Protein AF-A0A662QT88-F1 (afdb_monomer_lite)

Sequence (210 aa):
MVYKEKKRDYGMTRTKDYISHRTPENSPQDYVGEEVSEKYKDSLKDELLYKIANRAPRPEEEEDILVEAPDTIKIMQREAVPREDISKITRLQCDGPQIIGNLFDRVEFLEERIKELTDATELRKEINKEILKDIEEDIRDKETFITQCTDFDDIRSIKLHISMLKQQKRNELLQFFHDTVELSTELRALKEEHRSEKKIASLFEDVKGI

Structure (mmCIF, N/CA/C/O backbone):
data_AF-A0A662QT88-F1
#
_entry.id   AF-A0A662QT88-F1
#
loop_
_atom_site.group_PDB
_atom_site.id
_atom_site.type_symbol
_atom_site.label_atom_id
_atom_site.label_alt_id
_atom_site.label_comp_id
_atom_site.label_asym_id
_atom_site.label_entity_id
_atom_site.label_seq_id
_atom_site.pdbx_PDB_ins_code
_atom_site.Cartn_x
_atom_site.Cartn_y
_atom_site.Cartn_z
_atom_site.occupancy
_atom_site.B_iso_or_equiv
_atom_site.auth_seq_id
_atom_site.auth_comp_id
_atom_site.auth_asym_id
_atom_site.auth_atom_id
_atom_site.pdbx_PDB_model_num
ATOM 1 N N . MET A 1 1 ? 65.305 -21.538 -40.245 1.00 44.69 1 MET A N 1
ATOM 2 C CA . MET A 1 1 ? 65.106 -20.380 -39.347 1.00 44.69 1 MET A CA 1
ATOM 3 C C . MET A 1 1 ? 64.012 -20.747 -38.364 1.00 44.69 1 MET A C 1
ATOM 5 O O . MET A 1 1 ? 62.920 -21.078 -38.795 1.00 44.69 1 MET A O 1
ATOM 9 N N . VAL A 1 2 ? 64.351 -20.817 -37.078 1.00 40.88 2 VAL A N 1
ATOM 10 C CA . VAL A 1 2 ? 63.488 -21.337 -36.007 1.00 40.88 2 VAL A CA 1
ATOM 11 C C . VAL A 1 2 ? 62.920 -20.146 -35.240 1.00 40.88 2 VAL A C 1
ATOM 13 O O . VAL A 1 2 ? 63.682 -19.399 -34.625 1.00 40.88 2 VAL A O 1
ATOM 16 N N . TYR A 1 3 ? 61.605 -19.946 -35.295 1.00 45.69 3 TYR A N 1
ATOM 17 C CA . TYR A 1 3 ? 60.928 -18.905 -34.523 1.00 45.69 3 TYR A CA 1
ATOM 18 C C . TYR A 1 3 ? 60.696 -19.411 -33.095 1.00 45.69 3 TYR A C 1
ATOM 20 O O . TYR A 1 3 ? 60.021 -20.414 -32.882 1.00 45.69 3 TYR A O 1
ATOM 28 N N . LYS A 1 4 ? 61.310 -18.738 -32.115 1.00 51.97 4 LYS A N 1
ATOM 29 C CA . LYS A 1 4 ? 61.121 -19.004 -30.684 1.00 51.97 4 LYS A CA 1
ATOM 30 C C . LYS A 1 4 ? 59.836 -18.329 -30.202 1.00 51.97 4 LYS A C 1
ATOM 32 O O . LYS A 1 4 ? 59.732 -17.104 -30.239 1.00 51.97 4 LYS A O 1
ATOM 37 N N . GLU A 1 5 ? 58.895 -19.127 -29.711 1.00 48.56 5 GLU A N 1
ATOM 38 C CA . GLU A 1 5 ? 57.707 -18.674 -28.986 1.00 48.56 5 GLU A CA 1
ATOM 39 C C . GLU A 1 5 ? 58.110 -17.959 -27.686 1.00 48.56 5 GLU A C 1
ATOM 41 O O . GLU A 1 5 ? 58.777 -18.530 -26.820 1.00 48.56 5 GLU A O 1
ATOM 46 N N . LYS A 1 6 ? 57.696 -16.696 -27.524 1.00 54.47 6 LYS A N 1
ATOM 47 C CA . LYS A 1 6 ? 57.756 -15.994 -26.235 1.00 54.47 6 LYS A CA 1
ATOM 48 C C . LYS A 1 6 ? 56.489 -16.314 -25.442 1.00 54.47 6 LYS A C 1
ATOM 50 O O . LYS A 1 6 ? 55.444 -15.711 -25.680 1.00 54.47 6 LYS A O 1
ATOM 55 N N . LYS A 1 7 ? 56.599 -17.232 -24.481 1.00 45.72 7 LYS A N 1
ATOM 56 C CA . LYS A 1 7 ? 55.611 -17.402 -23.406 1.00 45.72 7 LYS A CA 1
ATOM 57 C C . LYS A 1 7 ? 55.582 -16.124 -22.560 1.00 45.72 7 LYS A C 1
ATOM 59 O O . LYS A 1 7 ? 56.631 -15.663 -22.116 1.00 45.72 7 LYS A O 1
ATOM 64 N N . ARG A 1 8 ? 54.401 -15.526 -22.379 1.00 52.31 8 ARG A N 1
ATOM 65 C CA . ARG A 1 8 ? 54.180 -14.467 -21.384 1.00 52.31 8 ARG A CA 1
ATOM 66 C C . ARG A 1 8 ? 53.653 -15.136 -20.120 1.00 52.31 8 ARG A C 1
ATOM 68 O O . ARG A 1 8 ? 52.532 -15.636 -20.124 1.00 52.31 8 ARG A O 1
ATOM 75 N N . ASP A 1 9 ? 54.475 -15.158 -19.079 1.00 49.28 9 ASP A N 1
ATOM 76 C CA . ASP A 1 9 ? 54.067 -15.570 -17.740 1.00 49.28 9 ASP A CA 1
ATOM 77 C C . ASP A 1 9 ? 53.141 -14.504 -17.143 1.00 49.28 9 ASP A C 1
ATOM 79 O O . ASP A 1 9 ? 53.528 -13.348 -16.957 1.00 49.28 9 ASP A O 1
ATOM 83 N N . TYR A 1 10 ? 51.900 -14.892 -16.851 1.00 47.38 10 TYR A N 1
ATOM 84 C CA . TYR A 1 10 ? 50.991 -14.101 -16.031 1.00 47.38 10 TYR A CA 1
ATOM 85 C C . TYR A 1 10 ? 51.436 -14.217 -14.570 1.00 47.38 10 TYR A C 1
ATOM 87 O O . TYR A 1 10 ? 51.194 -15.224 -13.905 1.00 47.38 10 TYR A O 1
ATOM 95 N N . GLY A 1 11 ? 52.097 -13.173 -14.072 1.00 46.91 11 GLY A N 1
ATOM 96 C CA . GLY A 1 11 ? 52.391 -13.006 -12.653 1.00 46.91 11 GLY A CA 1
ATOM 97 C C . GLY A 1 11 ? 51.104 -12.796 -11.858 1.00 46.91 11 GLY A C 1
ATOM 98 O O . GLY A 1 11 ? 50.606 -11.681 -11.747 1.00 46.91 11 GLY A O 1
ATOM 99 N N . MET A 1 12 ? 50.568 -13.884 -11.307 1.00 48.03 12 MET A N 1
ATOM 100 C CA . MET A 1 12 ? 49.525 -13.868 -10.286 1.00 48.03 12 MET A CA 1
ATOM 101 C C . MET A 1 12 ? 50.154 -13.421 -8.956 1.00 48.03 12 MET A C 1
ATOM 103 O O . MET A 1 12 ? 50.820 -14.209 -8.284 1.00 48.03 12 MET A O 1
ATOM 107 N N . THR A 1 13 ? 49.952 -12.170 -8.545 1.00 58.31 13 THR A N 1
ATOM 108 C CA . THR A 1 13 ? 50.244 -11.737 -7.171 1.00 58.31 13 THR A CA 1
ATOM 109 C C . THR A 1 13 ? 48.955 -11.699 -6.358 1.00 58.31 13 THR A C 1
ATOM 111 O O . THR A 1 13 ? 48.128 -10.800 -6.460 1.00 58.31 13 THR A O 1
ATOM 114 N N . ARG A 1 14 ? 48.804 -12.733 -5.522 1.00 51.44 14 ARG A N 1
ATOM 115 C CA . ARG A 1 14 ? 47.926 -12.767 -4.348 1.00 51.44 14 ARG A CA 1
ATOM 116 C C . ARG A 1 14 ? 48.243 -11.576 -3.439 1.00 51.44 14 ARG A C 1
ATOM 118 O O . ARG A 1 14 ? 49.270 -11.599 -2.762 1.00 51.44 14 ARG A O 1
ATOM 125 N N . THR A 1 15 ? 47.349 -10.602 -3.336 1.00 53.31 15 THR A N 1
ATOM 126 C CA . THR A 1 15 ? 47.309 -9.717 -2.168 1.00 53.31 15 THR A CA 1
ATOM 127 C C . THR A 1 15 ? 46.372 -10.324 -1.134 1.00 53.31 15 THR A C 1
ATOM 129 O O . THR A 1 15 ? 45.153 -10.331 -1.264 1.00 53.31 15 THR A O 1
ATOM 132 N N . LYS A 1 16 ? 47.014 -10.926 -0.133 1.00 48.53 16 LYS A N 1
ATOM 133 C CA . LYS A 1 16 ? 46.432 -11.349 1.136 1.00 48.53 16 LYS A CA 1
ATOM 134 C C . LYS A 1 16 ? 45.938 -10.122 1.907 1.00 48.53 16 LYS A C 1
ATOM 136 O O . LYS A 1 16 ? 46.624 -9.105 1.931 1.00 48.53 16 LYS A O 1
ATOM 141 N N . ASP A 1 17 ? 44.780 -10.277 2.534 1.00 50.88 17 ASP A N 1
ATOM 142 C CA . ASP A 1 17 ? 44.454 -9.845 3.893 1.00 50.88 17 ASP A CA 1
ATOM 143 C C . ASP A 1 17 ? 45.154 -8.574 4.405 1.00 50.88 17 ASP A C 1
ATOM 145 O O . ASP A 1 17 ? 46.236 -8.629 4.985 1.00 50.88 17 ASP A O 1
ATOM 149 N N . TYR A 1 18 ? 44.460 -7.440 4.299 1.00 46.88 18 TYR A N 1
ATOM 150 C CA . TYR A 1 18 ? 44.621 -6.329 5.237 1.00 46.88 18 TYR A CA 1
ATOM 151 C C . TYR A 1 18 ? 43.282 -6.065 5.925 1.00 46.88 18 TYR A C 1
ATOM 153 O O . TYR A 1 18 ? 42.494 -5.207 5.538 1.00 46.88 18 TYR A O 1
ATOM 161 N N . ILE A 1 19 ? 43.032 -6.842 6.977 1.00 53.12 19 ILE A N 1
ATOM 162 C CA . ILE A 1 19 ? 42.208 -6.404 8.098 1.00 53.12 19 ILE A CA 1
ATOM 163 C C . ILE A 1 19 ? 4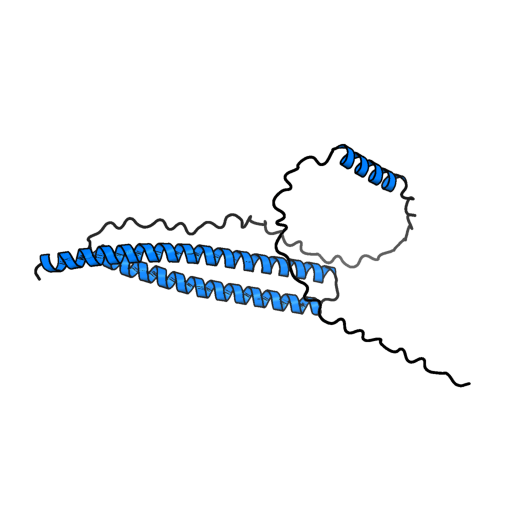3.144 -5.554 8.963 1.00 53.12 19 ILE A C 1
ATOM 165 O O . ILE A 1 19 ? 43.974 -6.097 9.685 1.00 53.12 19 ILE A O 1
ATOM 169 N N . SER A 1 20 ? 43.050 -4.226 8.872 1.00 50.22 20 SER A N 1
ATOM 170 C CA . SER A 1 20 ? 43.691 -3.326 9.837 1.00 50.22 20 SER A CA 1
ATOM 171 C C . SER A 1 20 ? 42.647 -2.401 10.455 1.00 50.22 20 SER A C 1
ATOM 173 O O . SER A 1 20 ? 42.157 -1.472 9.819 1.00 50.22 20 SER A O 1
ATOM 175 N N . HIS A 1 21 ? 42.289 -2.731 11.694 1.00 43.56 21 HIS A N 1
ATOM 176 C CA . HIS A 1 21 ? 41.902 -1.840 12.786 1.00 43.56 21 HIS A CA 1
ATOM 177 C C . HIS A 1 21 ? 41.340 -0.460 12.394 1.00 43.56 21 HIS A C 1
ATOM 179 O O . HIS A 1 21 ? 42.078 0.512 12.250 1.00 43.56 21 HIS A O 1
ATOM 185 N N . ARG A 1 22 ? 40.005 -0.356 12.327 1.00 42.38 22 ARG A N 1
ATOM 186 C CA . ARG A 1 22 ? 39.309 0.920 12.540 1.00 42.38 22 ARG A CA 1
ATOM 187 C C . ARG A 1 22 ? 39.520 1.340 13.995 1.00 42.38 22 ARG A C 1
ATOM 189 O O . ARG A 1 22 ? 38.955 0.720 14.893 1.00 42.38 22 ARG A O 1
ATOM 196 N N . THR A 1 23 ? 40.308 2.381 14.223 1.00 52.28 23 THR A N 1
ATOM 197 C CA . THR A 1 23 ? 40.188 3.209 15.426 1.00 52.28 23 THR A CA 1
ATOM 198 C C . THR A 1 23 ? 38.949 4.107 15.277 1.00 52.28 23 THR A C 1
ATOM 200 O O . THR A 1 23 ? 38.723 4.642 14.189 1.00 52.28 23 THR A O 1
ATOM 203 N N . PRO A 1 24 ? 38.101 4.255 16.310 1.00 52.19 24 PRO A N 1
ATOM 204 C CA . PRO A 1 24 ? 36.864 5.019 16.221 1.00 52.19 24 PRO A CA 1
ATOM 205 C C . PRO A 1 24 ? 37.039 6.416 16.824 1.00 52.19 24 PRO A C 1
ATOM 207 O O . PRO A 1 24 ? 36.405 6.723 17.819 1.00 52.19 24 PRO A O 1
ATOM 210 N N . GLU A 1 25 ? 37.881 7.271 16.249 1.00 47.91 25 GLU A N 1
ATOM 211 C CA . GLU A 1 25 ? 37.970 8.678 16.672 1.00 47.91 25 GLU A CA 1
ATOM 212 C C . GLU A 1 25 ? 38.280 9.547 15.455 1.00 47.91 25 GLU A C 1
ATOM 214 O O . GLU A 1 25 ? 39.432 9.692 15.063 1.00 47.91 25 GLU A O 1
ATOM 219 N N . ASN A 1 26 ? 37.221 10.002 14.784 1.00 46.41 26 ASN A N 1
ATOM 220 C CA . ASN A 1 26 ? 37.139 11.265 14.044 1.00 46.41 26 ASN A CA 1
ATOM 221 C C . ASN A 1 26 ? 35.750 11.324 13.400 1.00 46.41 26 ASN A C 1
ATOM 223 O O . ASN A 1 26 ? 35.551 10.945 12.246 1.00 46.41 26 ASN A O 1
ATOM 227 N N . SER A 1 27 ? 34.768 11.748 14.192 1.00 44.53 27 SER A N 1
ATOM 228 C CA . SER A 1 27 ? 33.474 12.215 13.703 1.00 44.53 27 SER A CA 1
ATOM 229 C C . SER A 1 27 ? 33.682 13.500 12.894 1.00 44.53 27 SER A C 1
ATOM 231 O O . SER A 1 27 ? 34.178 14.474 13.458 1.00 44.53 27 SER A O 1
ATOM 233 N N . PRO A 1 28 ? 33.280 13.575 11.614 1.00 49.28 28 PRO A N 1
ATOM 234 C CA . PRO A 1 28 ? 33.208 14.841 10.890 1.00 49.28 28 PRO A CA 1
ATOM 235 C C . PRO A 1 28 ? 31.940 15.601 11.316 1.00 49.28 28 PRO A C 1
ATOM 237 O O . PRO A 1 28 ? 30.998 15.778 10.549 1.00 49.28 28 PRO A O 1
ATOM 240 N N . GLN A 1 29 ? 31.895 15.994 12.583 1.00 49.56 29 GLN A N 1
ATOM 241 C CA . GLN A 1 29 ? 30.992 17.006 13.114 1.00 49.56 29 GLN A CA 1
ATOM 242 C C . GLN A 1 29 ? 31.909 18.106 13.624 1.00 49.56 29 GLN A C 1
ATOM 244 O O . GLN A 1 29 ? 32.563 17.901 14.635 1.00 49.56 29 GLN A O 1
ATOM 249 N N . ASP A 1 30 ? 32.034 19.156 12.808 1.00 49.94 30 ASP A N 1
ATOM 250 C CA . ASP A 1 30 ? 32.567 20.501 13.094 1.00 49.94 30 ASP A CA 1
ATOM 251 C C . ASP A 1 30 ? 33.406 21.016 11.916 1.00 49.94 30 ASP A C 1
ATOM 253 O O . ASP A 1 30 ? 34.626 21.105 11.968 1.00 49.94 30 ASP A O 1
ATOM 257 N N . TYR A 1 31 ? 32.726 21.383 10.829 1.00 43.28 31 TYR A N 1
ATOM 258 C CA . TYR A 1 31 ? 33.185 22.453 9.939 1.00 43.28 31 TYR A CA 1
ATOM 259 C C . TYR A 1 31 ? 31.961 23.284 9.544 1.00 43.28 31 TYR A C 1
ATOM 261 O O . TYR A 1 31 ? 31.419 23.185 8.446 1.00 43.28 31 TYR A O 1
ATOM 269 N N . VAL A 1 32 ? 31.492 24.088 10.500 1.00 47.19 32 VAL A N 1
ATOM 270 C CA . VAL A 1 32 ? 30.801 25.340 10.185 1.00 47.19 32 VAL A CA 1
ATOM 271 C C . VAL A 1 32 ? 31.887 26.321 9.757 1.00 47.19 32 VAL A C 1
ATOM 273 O O . VAL A 1 32 ? 32.865 26.518 10.474 1.00 47.19 32 VAL A O 1
ATOM 276 N N . GLY A 1 33 ? 31.735 26.897 8.571 1.00 40.62 33 GLY A N 1
ATOM 277 C CA . GLY A 1 33 ? 32.688 27.849 8.015 1.00 40.62 33 GLY A CA 1
ATOM 278 C C . GLY A 1 33 ? 32.294 28.271 6.609 1.00 40.62 33 GLY A C 1
ATOM 279 O O . GLY A 1 33 ? 33.036 28.046 5.656 1.00 40.62 33 GLY A O 1
ATOM 280 N N . GLU A 1 34 ? 31.099 28.851 6.476 1.00 56.00 34 GLU A N 1
ATOM 281 C CA . GLU A 1 34 ? 30.831 29.823 5.418 1.00 56.00 34 GLU A CA 1
ATOM 282 C C . GLU A 1 34 ? 31.891 30.922 5.507 1.00 56.00 34 GLU A C 1
ATOM 284 O O . GLU A 1 34 ? 31.800 31.789 6.359 1.00 56.00 34 GLU A O 1
ATOM 289 N N . GLU A 1 35 ? 32.925 30.830 4.676 1.00 56.50 35 GLU A N 1
ATOM 290 C CA . GLU A 1 35 ? 33.717 31.951 4.156 1.00 56.50 35 GLU A CA 1
ATOM 291 C C . GLU A 1 35 ? 34.750 31.375 3.176 1.00 56.50 35 GLU A C 1
ATOM 293 O O . GLU A 1 35 ? 35.961 31.334 3.400 1.00 56.50 35 GLU A O 1
ATOM 298 N N . VAL A 1 36 ? 34.263 30.890 2.029 1.00 52.16 36 VAL A N 1
ATOM 299 C CA . VAL A 1 36 ? 35.132 30.722 0.858 1.00 52.16 36 VAL A CA 1
ATOM 300 C C . VAL A 1 36 ? 35.488 32.129 0.388 1.00 52.16 36 VAL A C 1
ATOM 302 O O . VAL A 1 36 ? 34.726 32.743 -0.359 1.00 52.16 36 VAL A O 1
ATOM 305 N N . SER A 1 37 ? 36.618 32.628 0.896 1.00 61.44 37 SER A N 1
ATOM 306 C CA . SER A 1 37 ? 37.279 33.886 0.536 1.00 61.44 37 SER A CA 1
ATOM 307 C C . SER A 1 37 ? 37.026 34.253 -0.928 1.00 61.44 37 SER A C 1
ATOM 309 O O . SER A 1 37 ? 37.417 33.511 -1.833 1.00 61.44 37 SER A O 1
ATOM 311 N N . GLU A 1 38 ? 36.374 35.396 -1.168 1.00 56.22 38 GLU A N 1
ATOM 312 C CA . GLU A 1 38 ? 36.054 35.911 -2.511 1.00 56.22 38 GLU A CA 1
ATOM 313 C C . GLU A 1 38 ? 37.286 35.949 -3.429 1.00 56.22 38 GLU A C 1
ATOM 315 O O . GLU A 1 38 ? 37.192 35.645 -4.618 1.00 56.22 38 GLU A O 1
ATOM 320 N N . LYS A 1 39 ? 38.475 36.153 -2.848 1.00 55.97 39 LYS A N 1
ATOM 321 C CA . LYS A 1 39 ? 39.765 36.129 -3.554 1.00 55.97 39 LYS A CA 1
ATOM 322 C C . LYS A 1 39 ? 40.056 34.795 -4.254 1.00 55.97 39 LYS A C 1
ATOM 324 O O . LYS A 1 39 ? 40.742 34.777 -5.271 1.00 55.97 39 LYS A O 1
ATOM 329 N N . TYR A 1 40 ? 39.539 33.680 -3.736 1.00 56.03 40 TYR A N 1
ATOM 330 C CA . TYR A 1 40 ? 39.710 32.357 -4.343 1.00 56.03 40 TYR A CA 1
ATOM 331 C C . TYR A 1 40 ? 38.762 32.138 -5.533 1.00 56.03 40 TYR A C 1
ATOM 333 O O . TYR A 1 40 ? 39.110 31.444 -6.486 1.00 56.03 40 TYR A O 1
ATOM 341 N N . LYS A 1 41 ? 37.576 32.762 -5.513 1.00 59.72 41 LYS A N 1
ATOM 342 C CA . LYS A 1 41 ? 36.614 32.708 -6.626 1.00 59.72 41 LYS A CA 1
ATOM 343 C C . LYS A 1 41 ? 37.074 33.560 -7.809 1.00 59.72 41 LYS A C 1
ATOM 345 O O . LYS A 1 41 ? 36.916 33.131 -8.951 1.00 59.72 41 LYS A O 1
ATOM 350 N N . ASP A 1 42 ? 37.690 34.708 -7.538 1.00 62.47 42 ASP A N 1
ATOM 351 C CA . ASP A 1 42 ? 38.239 35.580 -8.582 1.00 62.47 42 ASP A CA 1
ATOM 352 C C . ASP A 1 42 ? 39.470 34.956 -9.255 1.00 62.47 42 ASP A C 1
ATOM 354 O O . ASP A 1 42 ? 39.552 34.923 -10.482 1.00 62.47 42 ASP A O 1
ATOM 358 N N . SER A 1 43 ? 40.348 34.306 -8.479 1.00 64.12 43 SER A N 1
ATOM 359 C CA . SER A 1 43 ? 41.483 33.541 -9.020 1.00 64.12 43 SER A CA 1
ATOM 360 C C . SER A 1 43 ? 41.057 32.424 -9.985 1.00 64.12 43 SER A C 1
ATOM 362 O O . SER A 1 43 ? 41.754 32.163 -10.964 1.00 64.12 43 SER A O 1
ATOM 364 N N . LEU A 1 44 ? 39.932 31.750 -9.721 1.00 64.69 44 LEU A N 1
ATOM 365 C CA . LEU A 1 44 ? 39.412 30.680 -10.583 1.00 64.69 44 LEU A CA 1
ATOM 366 C C . LEU A 1 44 ? 38.788 31.220 -11.878 1.00 64.69 44 LEU A C 1
ATOM 368 O O . LEU A 1 44 ? 38.873 30.570 -12.923 1.00 64.69 44 LEU A O 1
ATOM 372 N N . LYS A 1 45 ? 38.169 32.405 -11.826 1.00 68.50 45 LYS A N 1
ATOM 373 C CA . LYS A 1 45 ? 37.612 33.069 -13.013 1.00 68.50 45 LYS A CA 1
ATOM 374 C C . LYS A 1 45 ? 38.704 33.508 -13.979 1.00 68.50 45 LYS A C 1
ATOM 376 O O . LYS A 1 45 ? 38.570 33.255 -15.177 1.00 68.50 45 LYS A O 1
ATOM 381 N N . ASP A 1 46 ? 39.781 34.097 -13.469 1.00 68.31 46 ASP A N 1
ATOM 382 C CA . ASP A 1 46 ? 40.888 34.568 -14.304 1.00 68.31 46 ASP A CA 1
ATOM 383 C C . ASP A 1 46 ? 41.625 33.403 -14.981 1.00 68.31 46 ASP A C 1
ATOM 385 O O . ASP A 1 46 ? 41.972 33.483 -16.163 1.00 68.31 46 ASP A O 1
ATOM 389 N N . GLU A 1 47 ? 41.776 32.268 -14.290 1.00 68.00 47 GLU A N 1
ATOM 390 C CA . GLU A 1 47 ? 42.376 31.064 -14.874 1.00 68.00 47 GLU A CA 1
ATOM 391 C C . GLU A 1 47 ? 41.503 30.456 -15.992 1.00 68.00 47 GLU A C 1
ATOM 393 O O . GLU A 1 47 ? 42.016 30.003 -17.021 1.00 68.00 47 GLU A O 1
ATOM 398 N N . LEU A 1 48 ? 40.175 30.469 -15.831 1.00 67.94 48 LEU A N 1
ATOM 399 C CA . LEU A 1 48 ? 39.235 30.013 -16.861 1.00 67.94 48 LEU A CA 1
ATOM 400 C C . LEU A 1 48 ? 39.217 30.948 -18.075 1.00 67.94 48 LEU A C 1
ATOM 402 O O . LEU A 1 48 ? 39.233 30.471 -19.211 1.00 67.94 48 LEU A O 1
ATOM 406 N N . LEU A 1 49 ? 39.237 32.263 -17.855 1.00 68.25 49 LEU A N 1
ATOM 407 C CA . LEU A 1 49 ? 39.280 33.260 -18.927 1.00 68.25 49 LEU A CA 1
ATOM 408 C C . LEU A 1 49 ? 40.578 33.173 -19.734 1.00 68.25 49 LEU A C 1
ATOM 410 O O . LEU A 1 49 ? 40.527 33.210 -20.962 1.00 68.25 49 LEU A O 1
ATOM 414 N N . TYR A 1 50 ? 41.722 32.956 -19.081 1.00 68.50 50 TYR A N 1
ATOM 415 C CA . TYR A 1 50 ? 43.000 32.752 -19.768 1.00 68.50 50 TYR A CA 1
ATOM 416 C C . TYR A 1 50 ? 43.007 31.479 -20.634 1.00 68.50 50 TYR A C 1
ATOM 418 O O . TYR A 1 50 ? 43.548 31.482 -21.743 1.00 68.50 50 TYR A O 1
ATOM 426 N N . LYS A 1 51 ? 42.364 30.394 -20.173 1.00 66.88 51 LYS A N 1
ATOM 427 C CA . LYS A 1 51 ? 42.212 29.149 -20.953 1.00 66.88 51 LYS A CA 1
ATOM 428 C C . LYS A 1 51 ? 41.274 29.309 -22.152 1.00 66.88 51 LYS A C 1
ATOM 430 O O . LYS A 1 51 ? 41.479 28.642 -23.163 1.00 66.88 51 LYS A O 1
ATOM 435 N N . ILE A 1 52 ? 40.268 30.178 -22.056 1.00 64.19 52 ILE A N 1
ATOM 436 C CA . ILE A 1 52 ? 39.354 30.485 -23.166 1.00 64.19 52 ILE A CA 1
ATOM 437 C C . ILE A 1 52 ? 40.035 31.411 -24.182 1.00 64.19 52 ILE A C 1
ATOM 439 O O . ILE A 1 52 ? 39.958 31.148 -25.378 1.00 64.19 52 ILE A O 1
ATOM 443 N N . ALA A 1 53 ? 40.751 32.440 -23.718 1.00 67.12 53 ALA A N 1
ATOM 444 C CA . ALA A 1 53 ? 41.414 33.423 -24.576 1.00 67.12 53 ALA A CA 1
ATOM 445 C C . ALA A 1 53 ? 42.585 32.840 -25.386 1.00 67.12 53 ALA A C 1
ATOM 447 O O . ALA A 1 53 ? 42.828 33.277 -26.506 1.00 67.12 53 ALA A O 1
ATOM 448 N N . ASN A 1 54 ? 43.286 31.834 -24.850 1.00 65.12 54 ASN A N 1
ATOM 449 C CA . ASN A 1 54 ? 44.414 31.180 -25.527 1.00 65.12 54 ASN A CA 1
ATOM 450 C C . ASN A 1 54 ? 44.041 29.859 -26.211 1.00 65.12 54 ASN A C 1
ATOM 452 O O . ASN A 1 54 ? 44.918 29.088 -26.608 1.00 65.12 54 ASN A O 1
ATOM 456 N N . ARG A 1 55 ? 42.744 29.566 -26.349 1.00 53.09 55 ARG A N 1
ATOM 457 C CA . ARG A 1 55 ? 42.298 28.413 -27.124 1.00 53.09 55 ARG A CA 1
ATOM 458 C C . ARG A 1 55 ? 42.467 28.761 -28.600 1.00 53.09 55 ARG A C 1
ATOM 460 O O . ARG A 1 55 ? 41.757 29.620 -29.113 1.00 53.09 55 ARG A O 1
ATOM 467 N N . ALA A 1 56 ? 43.426 28.117 -29.264 1.00 61.47 56 ALA A N 1
ATOM 468 C CA . ALA A 1 56 ? 43.600 28.263 -30.704 1.00 61.47 56 ALA A CA 1
ATOM 469 C C . ALA A 1 56 ? 42.248 28.027 -31.407 1.00 61.47 56 ALA A C 1
ATOM 471 O O . ALA A 1 56 ? 41.548 27.074 -31.033 1.00 61.47 56 ALA A O 1
ATOM 472 N N . PRO A 1 57 ? 41.857 28.877 -32.375 1.00 61.94 57 PRO A N 1
ATOM 473 C CA . PRO A 1 57 ? 40.652 28.642 -33.151 1.00 61.94 57 PRO A CA 1
ATOM 474 C C . PRO A 1 57 ? 40.778 27.262 -33.792 1.00 61.94 57 PRO A C 1
ATOM 476 O O . PRO A 1 57 ? 41.776 26.947 -34.444 1.00 61.94 57 PRO A O 1
ATOM 479 N N . ARG A 1 58 ? 39.796 26.404 -33.512 1.00 57.78 58 ARG A N 1
ATOM 480 C CA . ARG A 1 58 ? 39.707 25.088 -34.136 1.00 57.78 58 ARG A CA 1
ATOM 481 C C . ARG A 1 58 ? 39.576 25.339 -35.642 1.00 57.78 58 ARG A C 1
ATOM 483 O O . ARG A 1 58 ? 38.711 26.136 -35.995 1.00 57.78 58 ARG A O 1
ATOM 490 N N . PRO A 1 59 ? 40.414 24.742 -36.505 1.00 54.31 59 PRO A N 1
ATOM 491 C CA . PRO A 1 59 ? 40.212 24.867 -37.939 1.00 54.31 59 PRO A CA 1
ATOM 492 C C . PRO A 1 59 ? 38.813 24.338 -38.261 1.00 54.31 59 PRO A C 1
ATOM 494 O O . PRO A 1 59 ? 38.466 23.219 -37.878 1.00 54.31 59 PRO A O 1
ATOM 497 N N . GLU A 1 60 ? 37.991 25.193 -38.861 1.00 59.78 60 GLU A N 1
ATOM 498 C CA . GLU A 1 60 ? 36.713 24.809 -39.444 1.00 59.78 60 GLU A CA 1
ATOM 499 C C . GLU A 1 60 ? 37.048 24.004 -40.702 1.00 59.78 60 GLU A C 1
ATOM 501 O O . GLU A 1 60 ? 37.390 24.557 -41.743 1.00 59.78 60 GLU A O 1
ATOM 506 N N . GLU A 1 61 ? 37.074 22.679 -40.569 1.00 58.34 61 GLU A N 1
ATOM 507 C CA . GLU A 1 61 ? 37.060 21.787 -41.723 1.00 58.34 61 GLU A CA 1
ATOM 508 C C . GLU A 1 61 ? 35.640 21.841 -42.300 1.00 58.34 61 GLU A C 1
ATOM 510 O O . GLU A 1 61 ? 34.701 21.274 -41.740 1.00 58.34 61 GLU A O 1
ATOM 515 N N . GLU A 1 62 ? 35.475 22.602 -43.384 1.00 61.03 62 GLU A N 1
ATOM 516 C CA . GLU A 1 62 ? 34.293 22.560 -44.245 1.00 61.03 62 GLU A CA 1
ATOM 517 C C . GLU A 1 62 ? 34.254 21.191 -44.944 1.00 61.03 62 GLU A C 1
ATOM 519 O O . GLU A 1 62 ? 34.777 21.006 -46.042 1.00 61.03 62 GLU A O 1
ATOM 524 N N . GLU A 1 63 ? 33.676 20.193 -44.277 1.00 52.81 63 GLU A N 1
ATOM 525 C CA . GLU A 1 63 ? 33.250 18.963 -44.938 1.00 52.81 63 GLU A CA 1
ATOM 526 C C . GLU A 1 63 ? 31.883 19.205 -45.589 1.00 52.81 63 GLU A C 1
ATOM 528 O O . GLU A 1 63 ? 30.841 19.183 -44.929 1.00 52.81 63 GLU A O 1
ATOM 533 N N . ASP A 1 64 ? 31.885 19.417 -46.907 1.00 49.34 64 ASP A N 1
ATOM 534 C CA . ASP A 1 64 ? 30.694 19.323 -47.753 1.00 49.34 64 ASP A CA 1
ATOM 535 C C . ASP A 1 64 ? 30.194 17.867 -47.773 1.00 49.34 64 ASP A C 1
ATOM 537 O O . ASP A 1 64 ? 30.456 17.088 -48.694 1.00 49.34 64 ASP A O 1
ATOM 541 N N . ILE A 1 65 ? 29.460 17.472 -46.732 1.00 48.66 65 ILE A N 1
ATOM 542 C CA . ILE A 1 65 ? 28.707 16.220 -46.727 1.00 48.66 65 ILE A CA 1
ATOM 543 C C . ILE A 1 65 ? 27.361 16.491 -47.405 1.00 48.66 65 ILE A C 1
ATOM 545 O O . ILE A 1 65 ? 26.409 16.973 -46.790 1.00 48.66 65 ILE A O 1
ATOM 549 N N . LEU A 1 66 ? 27.270 16.145 -48.690 1.00 54.22 66 LEU A N 1
ATOM 550 C CA . LEU A 1 66 ? 26.003 15.934 -49.394 1.00 54.22 66 LEU A CA 1
ATOM 551 C C . LEU A 1 66 ? 25.274 14.741 -48.751 1.00 54.22 66 LEU A C 1
ATOM 553 O O . LEU A 1 66 ? 25.398 13.600 -49.189 1.00 54.22 66 LEU A O 1
ATOM 557 N N . VAL A 1 67 ? 24.531 15.004 -47.674 1.00 52.12 67 VAL A N 1
ATOM 558 C CA . VAL A 1 67 ? 23.573 14.052 -47.106 1.00 52.12 67 VAL A CA 1
ATOM 559 C C . VAL A 1 67 ? 22.293 14.153 -47.929 1.00 52.12 67 VAL A C 1
ATOM 561 O O . VAL A 1 67 ? 21.516 15.096 -47.776 1.00 52.12 67 VAL A O 1
ATOM 564 N N . GLU A 1 68 ? 22.071 13.185 -48.818 1.00 58.47 68 GLU A N 1
ATOM 565 C CA . GLU A 1 68 ? 20.737 12.925 -49.358 1.00 58.47 68 GLU A CA 1
ATOM 566 C C . GLU A 1 68 ? 19.793 12.683 -48.174 1.00 58.47 68 GLU A C 1
ATOM 568 O O . GLU A 1 68 ? 20.003 11.767 -47.380 1.00 58.47 68 GLU A O 1
ATOM 573 N N . ALA A 1 69 ? 18.797 13.555 -48.013 1.00 55.69 69 ALA A N 1
ATOM 574 C CA . ALA A 1 69 ? 17.844 13.489 -46.915 1.00 55.69 69 ALA A CA 1
ATOM 575 C C . ALA A 1 69 ? 17.066 12.161 -46.977 1.00 55.69 69 ALA A C 1
ATOM 577 O O . ALA A 1 69 ? 16.315 11.961 -47.935 1.00 55.69 69 ALA A O 1
ATOM 578 N N . PRO A 1 70 ? 17.190 11.257 -45.987 1.00 54.38 70 PRO A N 1
ATOM 579 C CA . PRO A 1 70 ? 16.269 10.141 -45.893 1.00 54.38 70 PRO A CA 1
ATOM 580 C C . PRO A 1 70 ? 14.893 10.666 -45.480 1.00 54.38 70 PRO A C 1
ATOM 582 O O . PRO A 1 70 ? 14.781 11.588 -44.666 1.00 54.38 70 PRO A O 1
ATOM 585 N N . ASP A 1 71 ? 13.857 10.067 -46.069 1.00 55.72 71 ASP A N 1
ATOM 586 C CA . ASP A 1 71 ? 12.449 10.357 -45.821 1.00 55.72 71 ASP A CA 1
ATOM 587 C C . ASP A 1 71 ? 12.179 10.643 -44.343 1.00 55.72 71 ASP A C 1
ATOM 589 O O . ASP A 1 71 ? 12.504 9.855 -43.452 1.00 55.72 71 ASP A O 1
ATOM 593 N N . THR A 1 72 ? 11.574 11.802 -44.088 1.00 52.69 72 THR A N 1
ATOM 594 C CA . THR A 1 72 ? 11.264 12.295 -42.749 1.00 52.69 72 THR A CA 1
ATOM 595 C C . THR A 1 72 ? 10.401 11.281 -42.001 1.00 52.69 72 THR A C 1
ATOM 597 O O . THR A 1 72 ? 9.178 11.238 -42.170 1.00 52.69 72 THR A O 1
ATOM 600 N N . ILE A 1 73 ? 11.021 10.483 -41.135 1.00 59.59 73 ILE A N 1
ATOM 601 C CA . ILE A 1 73 ? 10.309 9.710 -40.125 1.00 59.59 73 ILE A CA 1
ATOM 602 C C . ILE A 1 73 ? 9.666 10.743 -39.199 1.00 59.59 73 ILE A C 1
ATOM 604 O O . ILE A 1 73 ? 10.350 11.449 -38.459 1.00 59.59 73 ILE A O 1
ATOM 608 N N . LYS A 1 74 ? 8.338 10.876 -39.271 1.00 53.88 74 LYS A N 1
ATOM 609 C CA . LYS A 1 74 ? 7.561 11.695 -38.336 1.00 53.88 74 LYS A CA 1
ATOM 610 C C . LYS A 1 74 ? 7.680 11.073 -36.948 1.00 53.88 74 LYS A C 1
ATOM 612 O O . LYS A 1 74 ? 6.885 10.214 -36.573 1.00 53.88 74 LYS A O 1
ATOM 617 N N . ILE A 1 75 ? 8.680 11.509 -36.190 1.00 56.47 75 ILE A N 1
ATOM 618 C CA . ILE A 1 75 ? 8.783 11.240 -34.761 1.00 56.47 75 ILE A CA 1
ATOM 619 C C . ILE A 1 75 ? 7.562 11.905 -34.124 1.00 56.47 75 ILE A C 1
ATOM 621 O O . ILE A 1 75 ? 7.478 13.131 -34.050 1.00 56.47 75 ILE A O 1
ATOM 625 N N . MET A 1 76 ? 6.579 11.097 -33.720 1.00 54.94 76 MET A N 1
ATOM 626 C CA . MET A 1 76 ? 5.469 11.573 -32.904 1.00 54.94 76 MET A CA 1
ATOM 627 C C . MET A 1 76 ? 6.064 12.087 -31.595 1.00 54.94 76 MET A C 1
ATOM 629 O O . MET A 1 76 ? 6.476 11.300 -30.742 1.00 54.94 76 MET A O 1
ATOM 633 N N . GLN A 1 77 ? 6.137 13.410 -31.452 1.00 59.84 77 GLN A N 1
ATOM 634 C CA . GLN A 1 77 ? 6.394 14.046 -30.171 1.00 59.84 77 GLN A CA 1
ATOM 635 C C . GLN A 1 77 ? 5.257 13.620 -29.244 1.00 59.84 77 GLN A C 1
ATOM 637 O O . GLN A 1 77 ? 4.128 14.087 -29.371 1.00 59.84 77 GLN A O 1
ATOM 642 N N . ARG A 1 78 ? 5.531 12.656 -28.362 1.00 59.88 78 ARG A N 1
ATOM 643 C CA . ARG A 1 78 ? 4.625 12.343 -27.262 1.00 59.88 78 ARG A CA 1
ATOM 644 C C . ARG A 1 78 ? 4.551 13.603 -26.412 1.00 59.88 78 ARG A C 1
ATOM 646 O O . ARG A 1 78 ? 5.596 14.115 -26.008 1.00 59.88 78 ARG A O 1
ATOM 653 N N . GLU A 1 79 ? 3.343 14.112 -26.194 1.00 60.09 79 GLU A N 1
ATOM 654 C CA . GLU A 1 79 ? 3.117 15.207 -25.257 1.00 60.09 79 GLU A CA 1
ATOM 655 C C . GLU A 1 79 ? 3.804 14.852 -23.937 1.00 60.09 79 GLU A C 1
ATOM 657 O O . GLU A 1 79 ? 3.611 13.764 -23.385 1.00 60.09 79 GLU A O 1
ATOM 662 N N . ALA A 1 80 ? 4.685 15.741 -23.477 1.00 56.03 80 ALA A N 1
ATOM 663 C CA . ALA A 1 80 ? 5.313 15.595 -22.182 1.00 56.03 80 ALA A CA 1
ATOM 664 C C . ALA A 1 80 ? 4.199 15.672 -21.138 1.00 56.03 80 ALA A C 1
ATOM 666 O O . ALA A 1 80 ? 3.676 16.752 -20.864 1.00 56.03 80 ALA A O 1
ATOM 667 N N . VAL A 1 81 ? 3.819 14.516 -20.592 1.00 61.00 81 VAL A N 1
ATOM 668 C CA . VAL A 1 81 ? 2.907 14.445 -19.453 1.00 61.00 81 VAL A CA 1
ATOM 669 C C . VAL A 1 81 ? 3.489 15.356 -18.366 1.00 61.00 81 VAL A C 1
ATOM 671 O O . VAL A 1 81 ? 4.673 15.200 -18.032 1.00 61.00 81 VAL A O 1
ATOM 674 N N . PRO A 1 82 ? 2.718 16.332 -17.854 1.00 57.53 82 PRO A N 1
ATOM 675 C CA . PRO A 1 82 ? 3.169 17.192 -16.775 1.00 57.53 82 PRO A CA 1
ATOM 676 C C . PRO A 1 82 ? 3.712 16.328 -15.638 1.00 57.53 82 PRO A C 1
ATOM 678 O O . PRO A 1 82 ? 3.056 15.386 -15.195 1.00 57.53 82 PRO A O 1
ATOM 681 N N . ARG A 1 83 ? 4.935 16.619 -15.185 1.00 53.94 83 ARG A N 1
ATOM 682 C CA . ARG A 1 83 ? 5.469 16.018 -13.963 1.00 53.94 83 ARG A CA 1
ATOM 683 C C . ARG A 1 83 ? 4.666 16.597 -12.810 1.00 53.94 83 ARG A C 1
ATOM 685 O O . ARG A 1 83 ? 4.994 17.674 -12.326 1.00 53.94 83 ARG A O 1
ATOM 692 N N . GLU A 1 84 ? 3.591 15.923 -12.425 1.00 56.34 84 GLU A N 1
ATOM 693 C CA . GLU A 1 84 ? 2.937 16.216 -11.160 1.00 56.34 84 GLU A CA 1
ATOM 694 C C . GLU A 1 84 ? 3.985 16.078 -10.055 1.00 56.34 84 GLU A C 1
ATOM 696 O O . GLU A 1 84 ? 4.712 15.083 -9.978 1.00 56.34 84 GLU A O 1
ATOM 701 N N . ASP A 1 85 ? 4.111 17.114 -9.234 1.00 49.69 85 ASP A N 1
ATOM 702 C CA . ASP A 1 85 ? 4.924 17.074 -8.033 1.00 49.69 85 ASP A CA 1
ATOM 703 C C . ASP A 1 85 ? 4.323 16.023 -7.086 1.00 49.69 85 ASP A C 1
ATOM 705 O O . ASP A 1 85 ? 3.409 16.294 -6.309 1.00 49.69 85 ASP A O 1
ATOM 709 N N . ILE A 1 86 ? 4.872 14.804 -7.125 1.00 51.44 86 ILE A N 1
ATOM 710 C CA . ILE A 1 86 ? 4.520 13.660 -6.254 1.00 51.44 86 ILE A CA 1
ATOM 711 C C . ILE A 1 86 ? 4.778 13.988 -4.758 1.00 51.44 86 ILE A C 1
ATOM 713 O O . ILE A 1 86 ? 4.535 13.183 -3.867 1.00 51.44 86 ILE A O 1
ATOM 717 N N . SER A 1 87 ? 5.255 15.194 -4.435 1.00 50.62 87 SER A N 1
ATOM 718 C CA . SER A 1 87 ? 5.491 15.683 -3.074 1.00 50.62 87 SER A CA 1
ATOM 719 C C . SER A 1 87 ? 4.214 15.976 -2.276 1.00 50.62 87 SER A C 1
ATOM 721 O O . SER A 1 87 ? 4.302 16.205 -1.071 1.00 50.62 87 SER A O 1
ATOM 723 N N . LYS A 1 88 ? 3.027 15.920 -2.891 1.00 54.50 88 LYS A N 1
ATOM 724 C CA . LYS A 1 88 ? 1.742 15.956 -2.177 1.00 54.50 88 LYS A CA 1
ATOM 725 C C . LYS A 1 88 ? 1.074 14.591 -2.161 1.00 54.50 88 LYS A C 1
ATOM 727 O O . LYS A 1 88 ? -0.065 14.436 -2.593 1.00 54.50 88 LYS A O 1
ATOM 732 N N . ILE A 1 89 ? 1.754 13.603 -1.593 1.00 56.94 89 ILE A N 1
ATOM 733 C CA . ILE A 1 89 ? 1.016 12.458 -1.076 1.00 56.94 89 ILE A CA 1
ATOM 734 C C . ILE A 1 89 ? 0.093 12.997 0.019 1.00 56.94 89 ILE A C 1
ATOM 736 O O . ILE A 1 89 ? 0.535 13.468 1.070 1.00 56.94 89 ILE A O 1
ATOM 740 N N . THR A 1 90 ? -1.200 12.998 -0.278 1.00 56.41 90 THR A N 1
ATOM 741 C CA . THR A 1 90 ? -2.219 13.427 0.670 1.00 56.41 90 THR A CA 1
ATOM 742 C C . THR A 1 90 ? -2.403 12.269 1.640 1.00 56.41 90 THR A C 1
ATOM 744 O O . THR A 1 90 ? -2.654 11.147 1.212 1.00 56.41 90 THR A O 1
ATOM 747 N N . ARG A 1 91 ? -2.175 12.519 2.932 1.00 56.12 91 ARG A N 1
ATOM 748 C CA . ARG A 1 91 ? -2.327 11.499 3.978 1.00 56.12 91 ARG A CA 1
ATOM 749 C C . ARG A 1 91 ? -3.753 10.963 3.958 1.00 56.12 91 ARG A C 1
ATOM 751 O O . ARG A 1 91 ? -4.671 11.721 3.633 1.00 56.12 91 ARG A O 1
ATOM 758 N N . LEU A 1 92 ? -3.930 9.703 4.343 1.00 60.03 92 LEU A N 1
ATOM 759 C CA . LEU A 1 92 ? -5.258 9.173 4.592 1.00 60.03 92 LEU A CA 1
ATOM 760 C C . LEU A 1 92 ? -5.786 9.862 5.856 1.00 60.03 92 LEU A C 1
ATOM 762 O O . LEU A 1 92 ? -5.539 9.419 6.964 1.00 60.03 92 LEU A O 1
ATOM 766 N N . GLN A 1 93 ? -6.447 11.011 5.713 1.00 50.22 93 GLN A N 1
ATOM 767 C CA . GLN A 1 93 ? -7.021 11.693 6.867 1.00 50.22 93 GLN A CA 1
ATOM 768 C C . GLN A 1 93 ? -8.178 10.851 7.401 1.00 50.22 93 GLN A C 1
ATOM 770 O O . GLN A 1 93 ? -9.274 10.850 6.843 1.00 50.22 93 GLN A O 1
ATOM 775 N N . CYS A 1 94 ? -7.914 10.113 8.476 1.00 55.16 94 CYS A N 1
ATOM 776 C CA . CYS A 1 94 ? -8.943 9.425 9.234 1.00 55.16 94 CYS A CA 1
ATOM 777 C C . CYS A 1 94 ? -9.658 10.444 10.126 1.00 55.16 94 CYS A C 1
ATOM 779 O O . CYS A 1 94 ? -9.302 10.641 11.289 1.00 55.16 94 CYS A O 1
ATOM 781 N N . ASP A 1 95 ? -10.673 11.108 9.577 1.00 56.19 95 ASP A N 1
ATOM 782 C CA . ASP A 1 95 ? -11.658 11.810 10.394 1.00 56.19 95 ASP A CA 1
ATOM 783 C C . ASP A 1 95 ? -12.485 10.749 11.134 1.00 56.19 95 ASP A C 1
ATOM 785 O O . ASP A 1 95 ? -13.387 10.124 10.574 1.00 56.19 95 ASP A O 1
ATOM 789 N N . GLY A 1 96 ? -12.120 10.483 12.390 1.00 53.12 96 GLY A N 1
ATOM 790 C CA . GLY A 1 96 ? -12.802 9.492 13.217 1.00 53.12 96 GLY A CA 1
ATOM 791 C C . GLY A 1 96 ? -14.273 9.877 13.423 1.00 53.12 96 GLY A C 1
ATOM 792 O O . GLY A 1 96 ? -14.541 10.991 13.887 1.00 53.12 96 GLY A O 1
ATOM 793 N N . PRO A 1 97 ? -15.246 9.002 13.104 1.00 60.94 97 PRO A N 1
ATOM 794 C CA . PRO A 1 97 ? -16.649 9.305 13.337 1.00 60.94 97 PRO A CA 1
ATOM 795 C C . PRO A 1 97 ? -16.901 9.448 14.839 1.00 60.94 97 PRO A C 1
ATOM 797 O O . PRO A 1 97 ? -16.535 8.588 15.638 1.00 60.94 97 PRO A O 1
ATOM 800 N N . GLN A 1 98 ? -17.547 10.542 15.235 1.00 65.06 98 GLN A N 1
ATOM 801 C CA . GLN A 1 98 ? -17.998 10.715 16.609 1.00 65.06 98 GLN A CA 1
ATOM 802 C C . GLN A 1 98 ? -19.137 9.716 16.853 1.00 65.06 98 GLN A C 1
ATOM 804 O O . GLN A 1 98 ? -20.218 9.858 16.282 1.00 65.06 98 GLN A O 1
ATOM 809 N N . ILE A 1 99 ? -18.885 8.671 17.647 1.00 63.91 99 ILE A N 1
ATOM 810 C CA . ILE A 1 99 ? -19.855 7.591 17.857 1.00 63.91 99 ILE A CA 1
ATOM 811 C C . ILE A 1 99 ? -21.008 8.117 18.727 1.00 63.91 99 ILE A C 1
ATOM 813 O O . ILE A 1 99 ? -20.875 8.284 19.942 1.00 63.91 99 ILE A O 1
ATOM 817 N N . ILE A 1 100 ? -22.148 8.406 18.097 1.00 65.38 100 ILE A N 1
ATOM 818 C CA . ILE A 1 100 ? -23.381 8.851 18.758 1.00 65.38 100 ILE A CA 1
ATOM 819 C C . ILE A 1 100 ? -24.340 7.653 18.791 1.00 65.38 100 ILE A C 1
ATOM 821 O O . ILE A 1 100 ? -24.938 7.315 17.775 1.00 65.38 100 ILE A O 1
ATOM 825 N N . GLY A 1 101 ? -24.480 6.993 19.947 1.00 74.06 101 GLY A N 1
ATOM 826 C CA . GLY A 1 101 ? -25.328 5.802 20.096 1.00 74.06 101 GLY A CA 1
ATOM 827 C C . GLY A 1 101 ? -25.400 5.256 21.527 1.00 74.06 101 GLY A C 1
ATOM 828 O O . GLY A 1 101 ? -24.734 5.768 22.432 1.00 74.06 101 GLY A O 1
ATOM 829 N N . ASN A 1 102 ? -26.225 4.223 21.733 1.00 84.88 102 ASN A N 1
ATOM 830 C CA . ASN A 1 102 ? -26.305 3.473 22.991 1.00 84.88 102 ASN A CA 1
ATOM 831 C C . ASN A 1 102 ? -25.036 2.622 23.191 1.00 84.88 102 ASN A C 1
ATOM 833 O O . ASN A 1 102 ? -24.427 2.194 22.220 1.00 84.88 102 ASN A O 1
ATOM 837 N N . LEU A 1 103 ? -24.643 2.347 24.439 1.00 85.50 103 LEU A N 1
ATOM 838 C CA . LEU A 1 103 ? -23.381 1.667 24.772 1.00 85.50 103 LEU A CA 1
ATOM 839 C C . LEU A 1 103 ? -23.195 0.320 24.049 1.00 85.50 103 LEU A C 1
ATOM 841 O O . LEU A 1 103 ? -22.088 0.007 23.637 1.00 85.50 103 LEU A O 1
ATOM 845 N N . PHE A 1 104 ? -24.262 -0.460 23.879 1.00 87.56 104 PHE A N 1
ATOM 846 C CA . PHE A 1 104 ? -24.197 -1.755 23.191 1.00 87.56 104 PHE A CA 1
ATOM 847 C C . PHE A 1 104 ? -23.987 -1.589 21.680 1.00 87.56 104 PHE A C 1
ATOM 849 O O . PHE A 1 104 ? -23.094 -2.221 21.124 1.00 87.56 104 PHE A O 1
ATOM 856 N N . ASP A 1 105 ? -24.715 -0.662 21.052 1.00 87.06 105 ASP A N 1
ATOM 857 C CA . ASP A 1 105 ? -24.556 -0.327 19.631 1.00 87.06 105 ASP A CA 1
ATOM 858 C C . ASP A 1 105 ? -23.141 0.201 19.341 1.00 87.06 105 ASP A C 1
ATOM 860 O O . ASP A 1 105 ? -22.559 -0.092 18.300 1.00 87.06 105 ASP A O 1
ATOM 864 N N . ARG A 1 106 ? -22.554 0.959 20.282 1.00 86.88 106 ARG A N 1
ATOM 865 C CA . ARG A 1 106 ? -21.165 1.428 20.174 1.00 86.88 106 ARG A CA 1
ATOM 866 C C . ARG A 1 106 ? -20.166 0.273 20.198 1.00 86.88 106 ARG A C 1
ATOM 868 O O . ARG A 1 106 ? -19.236 0.268 19.398 1.00 86.88 106 ARG A O 1
ATOM 875 N N . VAL A 1 107 ? -20.367 -0.717 21.071 1.00 89.75 107 VAL A N 1
ATOM 876 C CA . VAL A 1 107 ? -19.503 -1.906 21.140 1.00 89.75 107 VAL A CA 1
ATOM 877 C C . VAL A 1 107 ? -19.578 -2.706 19.841 1.00 89.75 107 VAL A C 1
ATOM 879 O O . VAL A 1 107 ? -18.527 -3.072 19.318 1.00 89.75 107 VAL A O 1
ATOM 882 N N . GLU A 1 108 ? -20.778 -2.942 19.302 1.00 90.31 108 GLU A N 1
ATOM 883 C CA . GLU A 1 108 ? -20.954 -3.631 18.013 1.00 90.31 108 GLU A CA 1
ATOM 884 C C . GLU A 1 108 ? -20.292 -2.854 16.869 1.00 90.31 108 GLU A C 1
ATOM 886 O O . GLU A 1 108 ? -19.502 -3.422 16.114 1.00 90.31 108 GLU A O 1
ATOM 891 N N . PHE A 1 109 ? -20.509 -1.537 16.805 1.00 90.81 109 PHE A N 1
ATOM 892 C CA . PHE A 1 109 ? -19.864 -0.667 15.821 1.00 90.81 109 PHE A CA 1
ATOM 893 C C . PHE A 1 109 ? -18.333 -0.730 15.902 1.00 90.81 109 PHE A C 1
ATOM 895 O O . PHE A 1 109 ? -17.654 -0.817 14.880 1.00 90.81 109 PHE A O 1
ATOM 902 N N . LEU A 1 110 ? -17.766 -0.711 17.111 1.00 90.88 110 LEU A N 1
ATOM 903 C CA . LEU A 1 110 ? -16.324 -0.840 17.305 1.00 90.88 110 LEU A CA 1
ATOM 904 C C . LEU A 1 110 ? -15.809 -2.214 16.855 1.00 90.88 110 LEU A C 1
ATOM 906 O O . LEU A 1 110 ? -14.730 -2.283 16.270 1.00 90.88 110 LEU A O 1
ATOM 910 N N . GLU A 1 111 ? -16.556 -3.301 17.083 1.00 93.56 111 GLU A N 1
ATOM 911 C CA . GLU A 1 111 ? -16.187 -4.638 16.590 1.00 93.56 111 GLU A CA 1
ATOM 912 C C . GLU A 1 111 ? -16.164 -4.692 15.058 1.00 93.56 111 GLU A C 1
ATOM 914 O O . GLU A 1 111 ? -15.181 -5.166 14.478 1.00 93.56 111 GLU A O 1
ATOM 919 N N . GLU A 1 112 ? -17.196 -4.156 14.403 1.00 93.88 112 GLU A N 1
ATOM 920 C CA . GLU A 1 112 ? -17.257 -4.051 12.942 1.00 93.88 112 GLU A CA 1
ATOM 921 C C . GLU A 1 112 ? -16.111 -3.197 12.401 1.00 93.88 112 GLU A C 1
ATOM 923 O O . GLU A 1 112 ? -15.377 -3.629 11.512 1.00 93.88 112 GLU A O 1
ATOM 928 N N . ARG A 1 113 ? -15.869 -2.030 13.002 1.00 90.44 113 ARG A N 1
ATOM 929 C CA . ARG A 1 113 ? -14.822 -1.109 12.556 1.00 90.44 113 ARG A CA 1
ATOM 930 C C . ARG A 1 113 ? -13.416 -1.677 12.729 1.00 90.44 113 ARG A C 1
ATOM 932 O O . ARG A 1 113 ? -12.562 -1.505 11.859 1.00 90.44 113 ARG A O 1
ATOM 939 N N . ILE A 1 114 ? -13.159 -2.378 13.835 1.00 94.38 114 ILE A N 1
ATOM 940 C CA . ILE A 1 114 ? -11.890 -3.086 14.050 1.00 94.38 114 ILE A CA 1
ATOM 941 C C . ILE A 1 114 ? -11.688 -4.134 12.956 1.00 94.38 114 ILE A C 1
ATOM 943 O O . ILE A 1 114 ? -10.571 -4.279 12.450 1.00 94.38 114 ILE A O 1
ATOM 947 N N . LYS A 1 115 ? -12.746 -4.863 12.589 1.00 96.06 115 LYS A N 1
ATOM 948 C CA . LYS A 1 115 ? -12.687 -5.862 11.523 1.00 96.06 115 LYS A CA 1
ATOM 949 C C . LYS A 1 115 ? -12.394 -5.211 10.171 1.00 96.06 115 LYS A C 1
ATOM 951 O O . LYS A 1 115 ? -11.428 -5.606 9.530 1.00 96.06 115 LYS A O 1
ATOM 956 N N . GLU A 1 116 ? -13.127 -4.161 9.803 1.00 93.31 116 GLU A N 1
ATOM 957 C CA . GLU A 1 116 ? -12.896 -3.396 8.570 1.00 93.31 116 GLU A CA 1
ATOM 958 C C . GLU A 1 116 ? -11.449 -2.908 8.443 1.00 93.31 116 GLU A C 1
ATOM 960 O O . GLU A 1 116 ? -10.821 -3.085 7.402 1.00 93.31 116 GLU A O 1
ATOM 965 N N . LEU A 1 117 ? -10.888 -2.314 9.501 1.00 92.75 117 LEU A N 1
ATOM 966 C CA . LEU A 1 117 ? -9.505 -1.828 9.478 1.00 92.75 117 LEU A CA 1
ATOM 967 C C . LEU A 1 117 ? -8.479 -2.960 9.432 1.00 92.75 117 LEU A C 1
ATOM 969 O O . LEU A 1 117 ? -7.401 -2.796 8.853 1.00 92.75 117 LEU A O 1
ATOM 973 N N . THR A 1 118 ? -8.794 -4.108 10.034 1.00 94.75 118 THR A N 1
ATOM 974 C CA . THR A 1 118 ? -7.941 -5.298 9.941 1.00 94.75 118 THR A CA 1
ATOM 975 C C . THR A 1 118 ? -7.903 -5.793 8.497 1.00 94.75 118 THR A C 1
ATOM 977 O O . THR A 1 118 ? -6.814 -5.945 7.942 1.00 94.75 118 THR A O 1
ATOM 980 N N . ASP A 1 119 ? -9.070 -5.917 7.863 1.00 95.31 119 ASP A N 1
ATOM 981 C CA . ASP A 1 119 ? -9.206 -6.323 6.463 1.00 95.31 119 ASP A CA 1
ATOM 982 C C . ASP A 1 119 ? -8.519 -5.310 5.526 1.00 95.31 119 ASP A C 1
ATOM 984 O O . ASP A 1 119 ? -7.768 -5.691 4.628 1.00 95.31 119 ASP A O 1
ATOM 988 N N . ALA A 1 120 ? -8.678 -4.006 5.778 1.00 92.50 120 ALA A N 1
ATOM 989 C CA . ALA A 1 120 ? -8.009 -2.946 5.021 1.00 92.50 120 ALA A CA 1
ATOM 990 C C . ALA A 1 120 ? -6.476 -3.014 5.141 1.00 92.50 120 ALA A C 1
ATOM 992 O O . ALA A 1 120 ? -5.758 -2.810 4.160 1.00 92.50 120 ALA A O 1
ATOM 993 N N . THR A 1 121 ? -5.960 -3.345 6.329 1.00 94.00 121 THR A N 1
ATOM 994 C CA . THR A 1 121 ? -4.519 -3.529 6.554 1.00 94.00 121 THR A CA 1
ATOM 995 C C . THR A 1 121 ? -3.980 -4.719 5.762 1.00 94.00 121 THR A C 1
ATOM 997 O O . THR A 1 121 ? -2.879 -4.656 5.211 1.00 94.00 121 THR A O 1
ATOM 1000 N N . GLU A 1 122 ? -4.728 -5.820 5.709 1.00 96.12 122 GLU A N 1
ATOM 1001 C CA . GLU A 1 122 ? -4.356 -7.003 4.930 1.00 96.12 122 GLU A CA 1
ATOM 1002 C C . GLU A 1 122 ? -4.404 -6.724 3.429 1.00 96.12 122 GLU A C 1
ATOM 1004 O O . GLU A 1 122 ? -3.430 -6.995 2.724 1.00 96.12 122 GLU A O 1
ATOM 1009 N N . LEU A 1 123 ? -5.475 -6.082 2.960 1.00 95.38 123 LEU A N 1
ATOM 1010 C CA . LEU A 1 123 ? -5.616 -5.663 1.572 1.00 95.38 123 LEU A CA 1
ATOM 1011 C C . LEU A 1 123 ? -4.457 -4.755 1.144 1.00 95.38 123 LEU A C 1
ATOM 1013 O O . LEU A 1 123 ? -3.863 -4.967 0.087 1.00 95.38 123 LEU A O 1
ATOM 1017 N N . ARG A 1 124 ? -4.074 -3.777 1.977 1.00 94.31 124 ARG A N 1
ATOM 1018 C CA . ARG A 1 124 ? -2.969 -2.865 1.651 1.00 94.31 124 ARG A CA 1
ATOM 1019 C C . ARG A 1 124 ? -1.631 -3.591 1.518 1.00 94.31 124 ARG A C 1
ATOM 1021 O O . ARG A 1 124 ? -0.828 -3.224 0.659 1.00 94.31 124 ARG A O 1
ATOM 1028 N N . LYS A 1 125 ? -1.392 -4.630 2.326 1.00 95.81 125 LYS A N 1
ATOM 1029 C CA . LYS A 1 125 ? -0.197 -5.481 2.207 1.00 95.81 125 LYS A CA 1
ATOM 1030 C C . LYS A 1 125 ? -0.174 -6.249 0.892 1.00 95.81 125 LYS A C 1
ATOM 1032 O O . LYS A 1 125 ? 0.887 -6.302 0.271 1.00 95.81 125 LYS A O 1
ATOM 1037 N N . GLU A 1 126 ? -1.305 -6.817 0.475 1.00 97.56 126 GLU A N 1
ATOM 1038 C CA . GLU A 1 126 ? -1.363 -7.563 -0.787 1.00 97.56 126 GLU A CA 1
ATOM 1039 C C . GLU A 1 126 ? -1.177 -6.625 -1.983 1.00 97.56 126 GLU A C 1
ATOM 1041 O O . GLU A 1 126 ? -0.320 -6.888 -2.820 1.00 97.56 126 GLU A O 1
ATOM 1046 N N . ILE A 1 127 ? -1.847 -5.465 -1.991 1.00 95.38 127 ILE A N 1
ATOM 1047 C CA . ILE A 1 127 ? -1.667 -4.442 -3.035 1.00 95.38 127 ILE A CA 1
ATOM 1048 C C . ILE A 1 127 ? -0.199 -4.014 -3.136 1.00 95.38 127 ILE A C 1
ATOM 1050 O O . ILE A 1 127 ? 0.373 -4.003 -4.222 1.00 95.38 127 ILE A O 1
ATOM 1054 N N . ASN A 1 128 ? 0.444 -3.681 -2.012 1.00 96.50 128 ASN A N 1
ATOM 1055 C CA . ASN A 1 128 ? 1.852 -3.279 -2.025 1.00 96.50 128 ASN A CA 1
ATOM 1056 C C . ASN A 1 128 ? 2.756 -4.399 -2.570 1.00 96.50 128 ASN A C 1
ATOM 1058 O O . ASN A 1 128 ? 3.686 -4.142 -3.328 1.00 96.50 128 ASN A O 1
ATOM 1062 N N . LYS A 1 129 ? 2.484 -5.657 -2.217 1.00 97.56 129 LYS A N 1
ATOM 1063 C CA . LYS A 1 129 ? 3.241 -6.806 -2.723 1.00 97.56 129 LYS A CA 1
ATOM 1064 C C . LYS A 1 129 ? 3.077 -6.982 -4.236 1.00 97.56 129 LYS A C 1
ATOM 1066 O O . LYS A 1 129 ? 4.077 -7.244 -4.902 1.00 97.56 129 LYS A O 1
ATOM 1071 N N . GLU A 1 130 ? 1.865 -6.830 -4.766 1.00 97.88 130 GLU A N 1
ATOM 1072 C CA . GLU A 1 130 ? 1.600 -6.875 -6.210 1.00 97.88 130 GLU A CA 1
ATOM 1073 C C . GLU A 1 130 ? 2.324 -5.738 -6.939 1.00 97.88 130 GLU A C 1
ATOM 1075 O O . GLU A 1 130 ? 3.123 -6.006 -7.832 1.00 97.88 130 GLU A O 1
ATOM 1080 N N . ILE A 1 131 ? 2.181 -4.493 -6.473 1.00 96.06 131 ILE A N 1
ATOM 1081 C CA . ILE A 1 131 ? 2.850 -3.328 -7.075 1.00 96.06 131 ILE A CA 1
ATOM 1082 C C . ILE A 1 131 ? 4.374 -3.505 -7.095 1.00 96.06 131 ILE A C 1
ATOM 1084 O O . ILE A 1 131 ? 5.030 -3.240 -8.103 1.00 96.06 131 ILE A O 1
ATOM 1088 N N . LEU A 1 132 ? 4.973 -3.957 -5.988 1.00 96.94 132 LEU A N 1
ATOM 1089 C CA . LEU A 1 132 ? 6.421 -4.163 -5.925 1.00 96.94 132 LEU A CA 1
ATOM 1090 C C . LEU A 1 132 ? 6.885 -5.270 -6.869 1.00 96.94 132 LEU A C 1
ATOM 1092 O O . LEU A 1 132 ? 7.951 -5.135 -7.472 1.00 96.94 132 LEU A O 1
ATOM 1096 N N . LYS A 1 133 ? 6.099 -6.342 -7.000 1.00 98.00 133 LYS A N 1
ATOM 1097 C CA . LYS A 1 133 ? 6.389 -7.436 -7.924 1.00 98.00 133 LYS A CA 1
ATOM 1098 C C . LYS A 1 133 ? 6.354 -6.948 -9.373 1.00 98.00 133 LYS A C 1
ATOM 1100 O O . LYS A 1 133 ? 7.303 -7.227 -10.104 1.00 98.00 133 LYS A O 1
ATOM 1105 N N . ASP A 1 134 ? 5.331 -6.188 -9.748 1.00 97.88 134 ASP A N 1
ATOM 1106 C CA . ASP A 1 134 ? 5.168 -5.658 -11.104 1.00 97.88 134 ASP A CA 1
ATOM 1107 C C . ASP A 1 134 ? 6.315 -4.703 -11.464 1.00 97.88 134 ASP A C 1
ATOM 1109 O O . ASP A 1 134 ? 6.951 -4.846 -12.507 1.00 97.88 134 ASP A O 1
ATOM 1113 N N . ILE A 1 135 ? 6.686 -3.794 -10.552 1.00 97.19 135 ILE A N 1
ATOM 1114 C CA . ILE A 1 135 ? 7.830 -2.893 -10.762 1.00 97.19 135 ILE A CA 1
ATOM 1115 C C . ILE A 1 135 ? 9.146 -3.680 -10.899 1.00 97.19 135 ILE A C 1
ATOM 1117 O O . ILE A 1 135 ? 10.020 -3.308 -11.683 1.00 97.19 135 ILE A O 1
ATOM 1121 N N . GLU A 1 136 ? 9.337 -4.749 -10.123 1.00 98.12 136 GLU A N 1
ATOM 1122 C CA . GLU A 1 136 ? 10.538 -5.588 -10.213 1.00 98.12 136 GLU A CA 1
ATOM 1123 C C . GLU A 1 136 ? 10.609 -6.394 -11.513 1.00 98.12 136 GLU A C 1
ATOM 1125 O O . GLU A 1 136 ? 11.700 -6.593 -12.051 1.00 98.12 136 GLU A O 1
ATOM 1130 N N . GLU A 1 137 ? 9.474 -6.864 -12.019 1.00 98.38 137 GLU A N 1
ATOM 1131 C CA . GLU A 1 137 ? 9.367 -7.497 -13.332 1.00 98.38 137 GLU A CA 1
ATOM 1132 C C . GLU A 1 137 ? 9.705 -6.502 -14.447 1.00 98.38 137 GLU A C 1
ATOM 1134 O O . GLU A 1 137 ? 10.646 -6.745 -15.200 1.00 98.38 137 GLU A O 1
ATOM 1139 N N . ASP A 1 138 ? 9.100 -5.314 -14.433 1.00 97.94 138 ASP A N 1
ATOM 1140 C CA . ASP A 1 138 ? 9.379 -4.242 -15.395 1.00 97.94 138 ASP A CA 1
ATOM 1141 C C . ASP A 1 138 ? 10.852 -3.806 -15.411 1.00 97.94 138 ASP A C 1
ATOM 1143 O O . ASP A 1 138 ? 11.422 -3.512 -16.46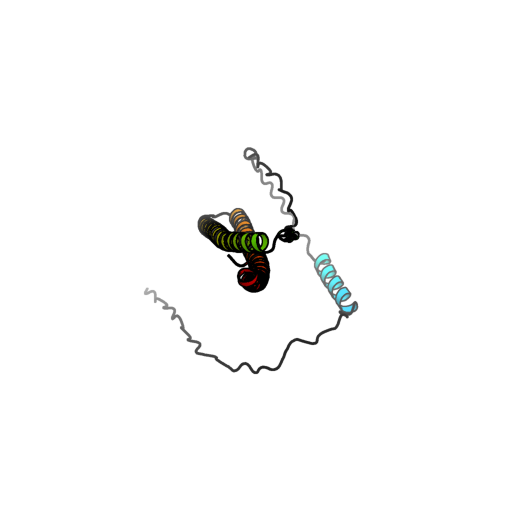9 1.00 97.94 138 ASP A O 1
ATOM 1147 N N . ILE A 1 139 ? 11.489 -3.724 -14.236 1.00 97.56 139 ILE A N 1
ATOM 1148 C CA . ILE A 1 139 ? 12.920 -3.413 -14.140 1.00 97.56 139 ILE A CA 1
ATOM 1149 C C . ILE A 1 139 ? 13.738 -4.523 -14.795 1.00 97.56 139 ILE A C 1
ATOM 1151 O O . ILE A 1 139 ? 14.619 -4.211 -15.597 1.00 97.56 139 ILE A O 1
ATOM 1155 N N . ARG A 1 140 ? 13.455 -5.792 -14.476 1.00 97.88 140 ARG A N 1
ATOM 1156 C CA . ARG A 1 140 ? 14.183 -6.934 -15.045 1.00 97.88 140 ARG A CA 1
ATOM 1157 C C . ARG A 1 140 ? 14.035 -6.977 -16.556 1.00 97.88 140 ARG A C 1
ATOM 1159 O O . ARG A 1 140 ? 15.046 -7.073 -17.247 1.00 97.88 140 ARG A O 1
ATOM 1166 N N . ASP A 1 141 ? 12.824 -6.810 -17.069 1.00 97.12 141 ASP A N 1
ATOM 1167 C CA . ASP A 1 141 ? 12.562 -6.794 -18.505 1.00 97.12 141 ASP A CA 1
ATOM 1168 C C . ASP A 1 141 ? 13.377 -5.698 -19.191 1.00 97.12 141 ASP A C 1
ATOM 1170 O O . ASP A 1 141 ? 14.116 -5.966 -20.140 1.00 97.12 141 ASP A O 1
ATOM 1174 N N . LYS A 1 142 ? 13.361 -4.471 -18.660 1.00 96.00 142 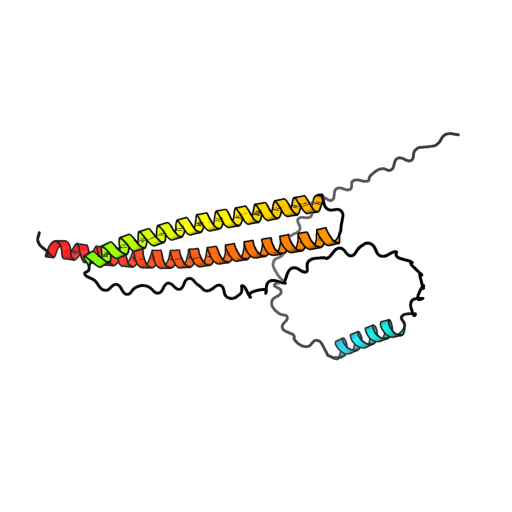LYS A N 1
ATOM 1175 C CA . LYS A 1 142 ? 14.164 -3.364 -19.207 1.00 96.00 142 LYS A CA 1
ATOM 1176 C C . LYS A 1 142 ? 15.668 -3.607 -19.103 1.00 96.00 142 LYS A C 1
ATOM 1178 O O . LYS A 1 142 ? 16.403 -3.229 -20.014 1.00 96.00 142 LYS A O 1
ATOM 1183 N N . GLU A 1 143 ? 16.140 -4.238 -18.032 1.00 95.81 143 GLU A N 1
ATOM 1184 C CA . GLU A 1 143 ? 17.543 -4.638 -17.896 1.00 95.81 143 GLU A CA 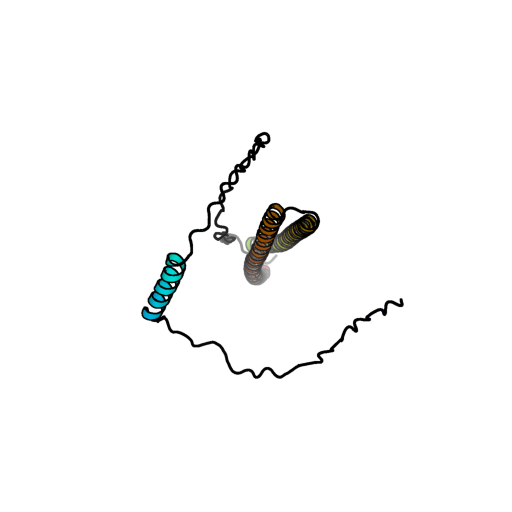1
ATOM 1185 C C . GLU A 1 143 ? 17.932 -5.676 -18.958 1.00 95.81 143 GLU A C 1
ATOM 1187 O O . GLU A 1 143 ? 19.007 -5.554 -19.549 1.00 95.81 143 GLU A O 1
ATOM 1192 N N . THR A 1 144 ? 17.049 -6.627 -19.287 1.00 96.00 144 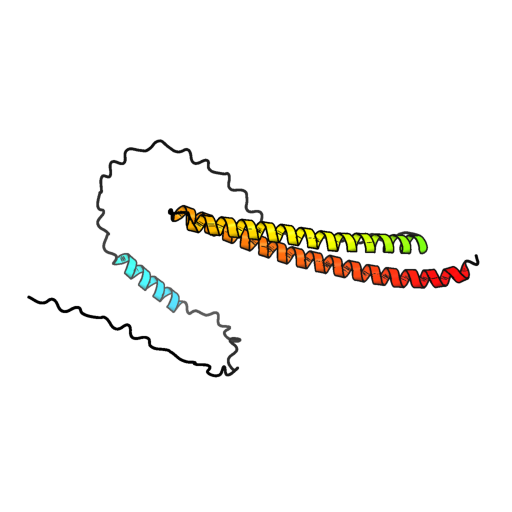THR A N 1
ATOM 1193 C CA . THR A 1 144 ? 17.295 -7.557 -20.400 1.00 96.00 144 THR A CA 1
ATOM 1194 C C . THR A 1 144 ? 17.328 -6.844 -21.753 1.00 96.00 144 THR A C 1
ATOM 1196 O O . THR A 1 144 ? 18.239 -7.102 -22.541 1.00 96.00 144 THR A O 1
ATOM 1199 N N . PHE A 1 145 ? 16.440 -5.874 -22.000 1.00 93.56 145 PHE A N 1
ATOM 1200 C CA . PHE A 1 145 ? 16.447 -5.086 -23.239 1.00 93.56 145 PHE A CA 1
ATOM 1201 C C . PHE A 1 145 ? 17.751 -4.307 -23.437 1.00 93.56 145 PHE A C 1
ATOM 1203 O O . PHE A 1 145 ? 18.275 -4.275 -24.547 1.00 93.56 145 PHE A O 1
ATOM 1210 N N . ILE A 1 146 ? 18.341 -3.752 -22.370 1.00 93.44 146 ILE A N 1
ATOM 1211 C CA . ILE A 1 146 ? 19.642 -3.062 -22.462 1.00 93.44 146 ILE A CA 1
ATOM 1212 C C . ILE A 1 146 ? 20.727 -3.981 -23.030 1.00 93.44 146 ILE A C 1
ATOM 1214 O O . ILE A 1 146 ? 21.576 -3.517 -23.783 1.00 93.44 146 ILE A O 1
ATOM 1218 N N . THR A 1 147 ? 20.711 -5.272 -22.686 1.00 92.00 147 THR A N 1
ATOM 1219 C CA . THR A 1 147 ? 21.714 -6.225 -23.193 1.00 92.00 147 THR A CA 1
ATOM 1220 C C . THR A 1 147 ? 21.552 -6.543 -24.680 1.00 92.00 147 THR A C 1
ATOM 1222 O O . THR A 1 147 ? 22.497 -7.019 -25.304 1.00 92.00 147 THR A O 1
ATOM 1225 N N . GLN A 1 148 ? 20.372 -6.273 -25.242 1.00 93.19 148 GLN A N 1
ATOM 1226 C CA . GLN A 1 148 ? 20.026 -6.533 -26.639 1.00 93.19 148 GLN A CA 1
ATOM 1227 C C . GLN A 1 148 ? 20.149 -5.276 -27.517 1.00 93.19 148 GLN A C 1
ATOM 1229 O O . GLN A 1 148 ? 20.307 -5.393 -28.730 1.00 93.19 148 GLN A O 1
ATOM 1234 N N . CYS A 1 149 ? 20.094 -4.080 -26.922 1.00 92.62 149 CYS A N 1
ATOM 1235 C CA . CYS A 1 149 ? 20.247 -2.811 -27.629 1.00 92.62 149 CYS A CA 1
ATOM 1236 C C . CYS A 1 149 ? 21.708 -2.540 -28.013 1.00 92.62 149 CYS A C 1
ATOM 1238 O O . CYS A 1 149 ? 22.620 -2.665 -27.198 1.00 92.62 149 CYS A O 1
ATOM 1240 N N . THR A 1 150 ? 21.919 -2.096 -29.252 1.00 91.94 150 THR A N 1
ATOM 1241 C CA . THR A 1 150 ? 23.232 -1.660 -29.756 1.00 91.94 150 THR A CA 1
ATOM 1242 C C . THR A 1 150 ? 23.402 -0.143 -29.741 1.00 91.94 150 THR A C 1
ATOM 1244 O O . THR A 1 150 ? 24.533 0.333 -29.684 1.00 91.94 150 THR A O 1
ATOM 1247 N N . ASP A 1 151 ? 22.302 0.615 -29.801 1.00 95.94 151 ASP A N 1
ATOM 1248 C CA . ASP A 1 151 ? 22.329 2.078 -29.811 1.00 95.94 151 ASP A CA 1
ATOM 1249 C C . ASP A 1 151 ? 22.508 2.654 -28.396 1.00 95.94 151 ASP A C 1
ATOM 1251 O O . ASP A 1 151 ? 21.816 2.285 -27.442 1.00 95.94 151 ASP A O 1
ATOM 1255 N N . PHE A 1 152 ? 23.452 3.584 -28.264 1.00 94.31 152 PHE A N 1
ATOM 1256 C CA . PHE A 1 152 ? 23.753 4.270 -27.014 1.00 94.31 152 PHE A CA 1
ATOM 1257 C C . PHE A 1 152 ? 22.613 5.177 -26.548 1.00 94.31 152 PHE A C 1
ATOM 1259 O O . PHE A 1 152 ? 22.391 5.279 -25.334 1.00 94.31 152 PHE A O 1
ATOM 1266 N N . ASP A 1 153 ? 21.891 5.813 -27.472 1.00 95.50 153 ASP A N 1
ATOM 1267 C CA . ASP A 1 153 ? 20.797 6.720 -27.117 1.00 95.50 153 ASP A CA 1
ATOM 1268 C C . ASP A 1 153 ? 19.592 5.944 -26.568 1.00 95.50 153 ASP A C 1
ATOM 1270 O O . ASP A 1 153 ? 19.047 6.301 -25.514 1.00 95.50 153 ASP A O 1
ATOM 1274 N N . ASP A 1 154 ? 19.269 4.800 -27.172 1.00 94.00 154 ASP A N 1
ATOM 1275 C CA . ASP A 1 154 ? 18.263 3.869 -26.654 1.00 94.00 154 ASP A CA 1
ATOM 1276 C C . ASP A 1 154 ? 18.648 3.318 -25.277 1.00 94.00 154 ASP A C 1
ATOM 1278 O O . ASP A 1 154 ? 17.841 3.336 -24.342 1.00 94.00 154 ASP A O 1
ATOM 1282 N N . ILE A 1 155 ? 19.907 2.900 -25.093 1.00 94.38 155 ILE A N 1
ATOM 1283 C CA . ILE A 1 155 ? 20.404 2.433 -23.790 1.00 94.38 155 ILE A CA 1
ATOM 1284 C C . ILE A 1 155 ? 20.240 3.524 -22.725 1.00 94.38 155 ILE A C 1
ATOM 1286 O O . ILE A 1 155 ? 19.848 3.238 -21.587 1.00 94.38 155 ILE A O 1
ATOM 1290 N N . ARG A 1 156 ? 20.538 4.783 -23.062 1.00 95.25 156 ARG A N 1
ATOM 1291 C CA . ARG A 1 156 ? 20.371 5.915 -22.143 1.00 95.25 156 ARG A CA 1
ATOM 1292 C C . ARG A 1 156 ? 18.902 6.132 -21.783 1.00 95.25 156 ARG A C 1
ATOM 1294 O O . ARG A 1 156 ? 18.600 6.320 -20.602 1.00 95.25 156 ARG A O 1
ATOM 1301 N N . SER A 1 157 ? 18.007 6.074 -22.766 1.00 96.00 157 SER A N 1
ATOM 1302 C CA . SER A 1 157 ? 16.558 6.179 -22.571 1.00 96.00 157 SER A CA 1
ATOM 1303 C C . SER A 1 157 ? 16.025 5.076 -21.644 1.00 96.00 157 SER A C 1
ATOM 1305 O O . SER A 1 157 ? 15.355 5.356 -20.646 1.00 96.00 157 SER A O 1
ATOM 1307 N N . ILE A 1 158 ? 16.414 3.818 -21.874 1.00 95.56 158 ILE A N 1
ATOM 1308 C CA . ILE A 1 158 ? 15.983 2.687 -21.040 1.00 95.56 158 ILE A CA 1
ATOM 1309 C C . ILE A 1 158 ? 16.521 2.815 -19.605 1.00 95.56 158 ILE A C 1
ATOM 1311 O O . ILE A 1 158 ? 15.782 2.593 -18.643 1.00 95.56 158 ILE A O 1
ATOM 1315 N N . LYS A 1 159 ? 17.776 3.249 -19.422 1.00 96.25 159 LYS A N 1
ATOM 1316 C CA . LYS A 1 159 ? 18.348 3.520 -18.087 1.00 96.25 159 LYS A CA 1
ATOM 1317 C C . LYS A 1 159 ? 17.593 4.612 -17.329 1.00 96.25 159 LYS A C 1
ATOM 1319 O O . LYS A 1 159 ? 17.445 4.512 -16.106 1.00 96.25 159 LYS A O 1
ATOM 1324 N N . LEU A 1 160 ? 17.106 5.640 -18.026 1.00 96.31 160 LEU A N 1
ATOM 1325 C CA . LEU A 1 160 ? 16.253 6.659 -17.420 1.00 96.31 160 LEU A CA 1
ATOM 1326 C C . LEU A 1 160 ? 14.936 6.041 -16.930 1.00 96.31 160 LEU A C 1
ATOM 1328 O O . LEU A 1 160 ? 14.569 6.257 -15.777 1.00 96.31 160 LEU A O 1
ATOM 1332 N N . HIS A 1 161 ? 14.282 5.205 -17.743 1.00 96.38 161 HIS A N 1
ATOM 1333 C CA . HIS A 1 161 ? 13.060 4.501 -17.334 1.00 96.38 161 HIS A CA 1
ATOM 1334 C C . HIS A 1 161 ? 13.280 3.587 -16.121 1.00 96.38 161 HIS A C 1
ATOM 1336 O O . HIS A 1 161 ? 12.494 3.628 -15.178 1.00 96.38 161 HIS A O 1
ATOM 1342 N N . ILE A 1 162 ? 14.374 2.819 -16.082 1.00 97.44 162 ILE A N 1
ATOM 1343 C CA . ILE A 1 162 ? 14.736 2.012 -14.902 1.00 97.44 162 ILE A CA 1
ATOM 1344 C C . ILE A 1 162 ? 14.918 2.903 -13.666 1.00 97.44 162 ILE A C 1
ATOM 1346 O O . ILE A 1 162 ? 14.500 2.543 -12.565 1.00 97.44 162 ILE A O 1
ATOM 1350 N N . SER A 1 163 ? 15.530 4.078 -13.824 1.00 97.25 163 SER A N 1
ATOM 1351 C CA . SER A 1 163 ? 15.721 5.019 -12.713 1.00 97.25 163 SER A CA 1
ATOM 1352 C C . SER A 1 163 ? 14.387 5.557 -12.189 1.00 97.25 163 SER A C 1
ATOM 1354 O O . SER A 1 163 ? 14.212 5.666 -10.974 1.00 97.25 163 SER A O 1
ATOM 1356 N N . MET A 1 164 ? 13.432 5.820 -13.087 1.00 96.50 164 MET A N 1
ATOM 1357 C CA . MET A 1 164 ? 12.063 6.200 -12.727 1.00 96.50 164 MET A CA 1
ATOM 1358 C C . MET A 1 164 ? 11.335 5.069 -11.989 1.00 96.50 164 MET A C 1
ATOM 1360 O O . MET A 1 164 ? 10.777 5.318 -10.925 1.00 96.50 164 MET A O 1
ATOM 1364 N N . LEU A 1 165 ? 11.417 3.823 -12.466 1.00 96.81 165 LEU A N 1
ATOM 1365 C CA . LEU A 1 165 ? 10.828 2.656 -11.790 1.00 96.81 165 LEU A CA 1
ATOM 1366 C C . LEU A 1 165 ? 11.414 2.451 -10.384 1.00 96.81 165 LEU A C 1
ATOM 1368 O O . LEU A 1 165 ? 10.689 2.245 -9.413 1.00 96.81 165 LEU A O 1
ATOM 1372 N N . LYS A 1 166 ? 12.736 2.601 -10.224 1.00 96.50 166 LYS A N 1
ATOM 1373 C CA . LYS A 1 166 ? 13.397 2.560 -8.904 1.00 96.50 166 LYS A CA 1
ATOM 1374 C C . LYS A 1 166 ? 12.943 3.695 -7.985 1.00 96.50 166 LYS A C 1
ATOM 1376 O O . LYS A 1 166 ? 12.960 3.545 -6.763 1.00 96.50 166 LYS A O 1
ATOM 1381 N N . GLN A 1 167 ? 12.587 4.853 -8.534 1.00 95.75 167 GLN A N 1
ATOM 1382 C CA . GLN A 1 167 ? 11.995 5.940 -7.758 1.00 95.75 167 GLN A CA 1
ATOM 1383 C C . GLN A 1 167 ? 10.556 5.613 -7.349 1.00 95.75 167 GLN A C 1
ATOM 1385 O O . GLN A 1 167 ? 10.241 5.743 -6.172 1.00 95.75 167 GLN A O 1
ATOM 1390 N N . GLN A 1 168 ? 9.728 5.114 -8.268 1.00 94.94 168 GLN A N 1
ATOM 1391 C CA . GLN A 1 168 ? 8.361 4.672 -7.976 1.00 94.94 168 GLN A CA 1
ATOM 1392 C C . GLN A 1 168 ? 8.336 3.591 -6.890 1.00 94.94 168 GLN A C 1
ATOM 1394 O O . GLN A 1 168 ? 7.608 3.739 -5.917 1.00 94.94 168 GLN A O 1
ATOM 1399 N N . LYS A 1 169 ? 9.223 2.589 -6.968 1.00 96.12 169 LYS A N 1
ATOM 1400 C CA . LYS A 1 169 ? 9.390 1.565 -5.923 1.00 96.12 169 LYS A CA 1
ATOM 1401 C C . LYS A 1 169 ? 9.642 2.169 -4.541 1.00 96.12 169 LYS A C 1
ATOM 1403 O O . LYS A 1 169 ? 9.056 1.745 -3.551 1.00 96.12 169 LYS A O 1
ATOM 1408 N N . ARG A 1 170 ? 10.551 3.147 -4.458 1.00 95.62 170 ARG A N 1
ATOM 1409 C CA . ARG A 1 170 ? 10.872 3.827 -3.193 1.00 95.62 170 ARG A CA 1
ATOM 1410 C C . ARG A 1 170 ? 9.678 4.618 -2.670 1.00 95.62 170 ARG A C 1
ATOM 1412 O O . ARG A 1 170 ? 9.427 4.580 -1.473 1.00 95.62 170 ARG A O 1
ATOM 1419 N N . ASN A 1 171 ? 8.960 5.302 -3.555 1.00 92.88 171 ASN A N 1
ATOM 1420 C CA . ASN A 1 171 ? 7.776 6.068 -3.186 1.00 92.88 171 ASN A CA 1
ATOM 1421 C C . ASN A 1 171 ? 6.659 5.154 -2.671 1.00 92.88 171 ASN A C 1
ATOM 1423 O O . ASN A 1 171 ? 6.098 5.446 -1.623 1.00 92.88 171 ASN A O 1
ATOM 1427 N N . GLU A 1 172 ? 6.397 4.030 -3.343 1.00 95.31 172 GLU A N 1
ATOM 1428 C CA . GLU A 1 172 ? 5.395 3.058 -2.893 1.00 95.31 172 GLU A CA 1
ATOM 1429 C C . GLU A 1 172 ? 5.758 2.474 -1.527 1.00 95.31 172 GLU A C 1
ATOM 1431 O O . GLU A 1 172 ? 4.910 2.410 -0.64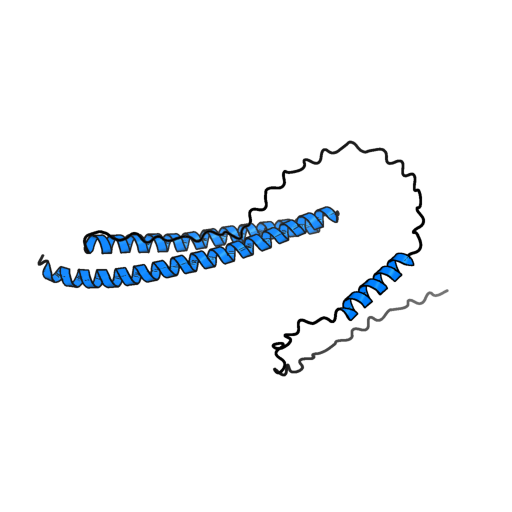6 1.00 95.31 172 GLU A O 1
ATOM 1436 N N . LEU A 1 173 ? 7.032 2.132 -1.298 1.00 93.69 173 LEU A N 1
ATOM 1437 C CA . LEU A 1 173 ? 7.482 1.661 0.015 1.00 93.69 173 LEU A CA 1
ATOM 1438 C C . LEU A 1 173 ? 7.242 2.702 1.110 1.00 93.69 173 LEU A C 1
ATOM 1440 O O . LEU A 1 173 ? 6.737 2.361 2.177 1.00 93.69 173 LEU A O 1
ATOM 1444 N N . LEU A 1 174 ? 7.603 3.964 0.858 1.00 93.38 174 LEU A N 1
ATOM 1445 C CA . LEU A 1 174 ? 7.351 5.050 1.805 1.00 93.38 174 LEU A CA 1
ATOM 1446 C C . LEU A 1 174 ? 5.854 5.193 2.083 1.00 93.38 174 LEU A C 1
ATOM 1448 O O . LEU A 1 174 ? 5.465 5.289 3.246 1.00 93.38 174 LEU A O 1
ATOM 1452 N N . GLN A 1 175 ? 5.027 5.143 1.038 1.00 90.94 175 GLN A N 1
ATOM 1453 C CA . GLN A 1 175 ? 3.582 5.234 1.177 1.00 90.94 175 GLN A CA 1
ATOM 1454 C C . GLN A 1 175 ? 3.012 4.083 1.996 1.00 90.94 175 GLN A C 1
ATOM 1456 O O . GLN A 1 175 ? 2.297 4.306 2.966 1.00 90.94 175 GLN A O 1
ATOM 1461 N N . PHE A 1 176 ? 3.396 2.857 1.660 1.00 95.50 176 PHE A N 1
ATOM 1462 C CA . PHE A 1 176 ? 3.003 1.657 2.378 1.00 95.50 176 PHE A CA 1
ATOM 1463 C C . PHE A 1 176 ? 3.352 1.738 3.868 1.00 95.50 176 PHE A C 1
ATOM 1465 O O . PHE A 1 176 ? 2.533 1.366 4.710 1.00 95.50 176 PHE A O 1
ATOM 1472 N N . PHE A 1 177 ? 4.542 2.237 4.222 1.00 94.25 177 PHE A N 1
ATOM 1473 C CA . PHE A 1 177 ? 4.915 2.415 5.626 1.00 94.25 177 PHE A CA 1
ATOM 1474 C C . PHE A 1 177 ? 4.055 3.465 6.324 1.00 94.25 177 PHE A C 1
ATOM 1476 O O . PHE A 1 177 ? 3.638 3.230 7.457 1.00 94.25 177 PHE A O 1
ATOM 1483 N N . HIS A 1 178 ? 3.777 4.590 5.665 1.00 90.38 178 HIS A N 1
ATOM 1484 C CA . HIS A 1 178 ? 2.885 5.609 6.210 1.00 90.38 178 HIS A CA 1
ATOM 1485 C C . HIS A 1 178 ? 1.482 5.048 6.464 1.00 90.38 178 HIS A C 1
ATOM 1487 O O . HIS A 1 178 ? 1.029 5.096 7.607 1.00 90.38 178 HIS A O 1
ATOM 1493 N N . ASP A 1 179 ? 0.868 4.423 5.456 1.00 90.50 179 ASP A N 1
ATOM 1494 C CA . ASP A 1 179 ? -0.461 3.808 5.560 1.00 90.50 179 ASP A CA 1
ATOM 1495 C C . ASP A 1 179 ? -0.492 2.742 6.667 1.00 90.50 179 ASP A C 1
ATOM 1497 O O . ASP A 1 179 ? -1.395 2.704 7.499 1.00 90.50 179 ASP A O 1
ATOM 1501 N N . THR A 1 180 ? 0.529 1.880 6.722 1.00 92.56 180 THR A N 1
ATOM 1502 C CA . THR A 1 180 ? 0.606 0.799 7.716 1.00 92.56 180 THR A CA 1
ATOM 1503 C C . THR A 1 180 ? 0.697 1.346 9.135 1.00 92.56 180 THR A C 1
ATOM 1505 O O . THR A 1 180 ? 0.070 0.796 10.043 1.00 92.56 180 THR A O 1
ATOM 1508 N N . VAL A 1 181 ? 1.485 2.403 9.352 1.00 91.69 181 VAL A N 1
ATOM 1509 C CA . VAL A 1 181 ? 1.606 3.042 10.667 1.00 91.69 181 VAL A CA 1
ATOM 1510 C C . VAL A 1 181 ? 0.283 3.691 11.059 1.00 91.69 181 VAL A C 1
ATOM 1512 O O . VAL A 1 181 ? -0.177 3.450 12.171 1.00 91.69 181 VAL A O 1
ATOM 1515 N N . GLU A 1 182 ? -0.342 4.441 10.153 1.00 89.38 182 GLU A N 1
ATOM 1516 C CA . GLU A 1 182 ? -1.619 5.123 10.381 1.00 89.38 182 GLU A CA 1
ATOM 1517 C C . GLU A 1 182 ? -2.732 4.128 10.750 1.00 89.38 182 GLU A C 1
ATOM 1519 O O . GLU A 1 182 ? -3.282 4.196 11.855 1.00 89.38 182 GLU A O 1
ATOM 1524 N N . LEU A 1 183 ? -2.943 3.100 9.921 1.00 90.62 183 LEU A N 1
ATOM 1525 C CA . LEU A 1 183 ? -3.912 2.030 10.182 1.00 90.62 183 LEU A CA 1
ATOM 1526 C C . LEU A 1 183 ? -3.614 1.282 11.489 1.00 90.62 183 LEU A C 1
ATOM 1528 O O . LEU A 1 183 ? -4.520 0.985 12.265 1.00 90.62 183 LEU A O 1
ATOM 1532 N N . SER A 1 184 ? -2.339 1.006 11.785 1.00 91.00 184 SER A N 1
ATOM 1533 C CA . SER A 1 184 ? -1.953 0.331 13.033 1.00 91.00 184 SER A CA 1
ATOM 1534 C C . SER A 1 184 ? -2.225 1.188 14.268 1.00 91.00 184 SER A C 1
ATOM 1536 O O . SER A 1 184 ? -2.578 0.651 15.323 1.00 91.00 184 SER A O 1
ATOM 1538 N N . THR A 1 185 ? -2.031 2.506 14.169 1.00 91.62 185 THR A N 1
ATOM 1539 C CA . THR A 1 185 ? -2.320 3.433 15.268 1.00 91.62 185 THR A CA 1
ATOM 1540 C C . THR A 1 185 ? -3.816 3.556 15.525 1.00 91.62 185 THR A C 1
ATOM 1542 O O . THR A 1 185 ? -4.225 3.459 16.682 1.00 91.62 185 THR A O 1
ATOM 1545 N N . GLU A 1 186 ? -4.632 3.664 14.475 1.00 89.50 186 GLU A N 1
ATOM 1546 C CA . GLU A 1 186 ? -6.094 3.715 14.586 1.00 89.50 186 GLU A CA 1
ATOM 1547 C C . GLU A 1 186 ? -6.653 2.404 15.149 1.00 89.50 186 GLU A C 1
ATOM 1549 O O . GLU A 1 186 ? -7.403 2.404 16.123 1.00 89.50 186 GLU A O 1
ATOM 1554 N N . LEU A 1 187 ? -6.203 1.263 14.622 1.00 92.94 187 LEU A N 1
ATOM 1555 C CA . LEU A 1 187 ? -6.622 -0.058 15.086 1.00 92.94 187 LEU A CA 1
ATOM 1556 C C . LEU A 1 187 ? -6.262 -0.280 16.562 1.00 92.94 187 LEU A C 1
ATOM 1558 O O . LEU A 1 187 ? -7.037 -0.881 17.309 1.00 92.94 187 LEU A O 1
ATOM 1562 N N . ARG A 1 188 ? -5.105 0.221 17.018 1.00 93.50 188 ARG A N 1
ATOM 1563 C CA . ARG A 1 188 ? -4.741 0.188 18.442 1.00 93.50 188 ARG A CA 1
ATOM 1564 C C . ARG A 1 188 ? -5.698 1.033 19.284 1.00 93.50 188 ARG A C 1
ATOM 1566 O O . ARG A 1 188 ? -6.145 0.536 20.315 1.00 93.50 188 ARG A O 1
ATOM 1573 N N . ALA A 1 189 ? -6.004 2.255 18.852 1.00 91.50 189 ALA A N 1
ATOM 1574 C CA . ALA A 1 189 ? -6.919 3.146 19.562 1.00 91.50 189 ALA A CA 1
ATOM 1575 C C . ALA A 1 189 ? -8.325 2.533 19.674 1.00 91.50 189 ALA A C 1
ATOM 1577 O O . ALA A 1 189 ? -8.861 2.428 20.774 1.00 91.50 189 ALA A O 1
ATOM 1578 N N . LEU A 1 190 ? -8.867 2.008 18.572 1.00 92.31 190 LEU A N 1
ATOM 1579 C CA . LEU A 1 190 ? -10.183 1.365 18.555 1.00 92.31 190 LEU A CA 1
ATOM 1580 C C . LEU A 1 190 ? -10.234 0.103 19.417 1.00 92.31 190 LEU A C 1
ATOM 1582 O O . LEU A 1 190 ? -11.225 -0.133 20.099 1.00 92.31 190 LEU A O 1
ATOM 1586 N N . LYS A 1 191 ? -9.166 -0.706 19.450 1.00 93.62 191 LYS A N 1
ATOM 1587 C CA . LYS A 1 191 ? -9.093 -1.868 20.354 1.00 93.62 191 LYS A CA 1
ATOM 1588 C C . LYS A 1 191 ? -9.087 -1.466 21.827 1.00 93.62 191 LYS A C 1
ATOM 1590 O O . LYS A 1 191 ? -9.628 -2.193 22.661 1.00 93.62 191 LYS A O 1
ATOM 1595 N N . GLU A 1 192 ? -8.448 -0.351 22.164 1.00 94.12 192 GLU A N 1
ATOM 1596 C CA . GLU A 1 192 ? -8.445 0.177 23.528 1.00 94.12 192 GLU A CA 1
ATOM 1597 C C . GLU A 1 192 ? -9.822 0.729 23.920 1.00 94.12 192 GLU A C 1
ATOM 1599 O O . GLU A 1 192 ? -10.315 0.424 25.013 1.00 94.12 192 GLU A O 1
ATOM 1604 N N . GLU A 1 193 ? -10.472 1.458 23.011 1.00 91.25 193 GLU A N 1
ATOM 1605 C CA . GLU A 1 193 ? -11.838 1.955 23.187 1.00 91.25 193 GLU A CA 1
ATOM 1606 C C . GLU A 1 193 ? -12.828 0.794 23.335 1.00 91.25 193 GLU A C 1
ATOM 1608 O O . GLU A 1 193 ? -13.526 0.713 24.344 1.00 91.25 193 GLU A O 1
ATOM 1613 N N . HIS A 1 194 ? -12.790 -0.186 22.428 1.00 93.88 194 HIS A N 1
ATOM 1614 C CA . HIS A 1 194 ? -13.623 -1.391 22.483 1.00 93.88 194 HIS A CA 1
ATOM 1615 C C . HIS A 1 194 ? -13.453 -2.150 23.795 1.00 93.88 194 HIS A C 1
ATOM 1617 O O . HIS A 1 194 ? -14.436 -2.522 24.431 1.00 93.88 194 HIS A O 1
ATOM 1623 N N . ARG A 1 195 ? -12.214 -2.339 24.264 1.00 93.81 195 ARG A N 1
ATOM 1624 C CA . ARG A 1 195 ? -11.953 -3.004 25.548 1.00 93.81 195 ARG A CA 1
ATOM 1625 C C . ARG A 1 195 ? -12.554 -2.231 26.722 1.00 93.81 195 ARG A C 1
ATOM 1627 O O . ARG A 1 195 ? -13.053 -2.848 27.666 1.00 93.81 195 ARG A O 1
ATOM 1634 N N . SER A 1 196 ? -12.472 -0.905 26.679 1.00 92.56 196 SER A N 1
ATOM 1635 C CA . SER A 1 196 ? -13.011 -0.026 27.715 1.00 92.56 196 SER A CA 1
ATOM 1636 C C . SER A 1 196 ? -14.536 -0.072 27.720 1.00 92.56 196 SER A C 1
ATOM 1638 O O . SER A 1 196 ? -15.135 -0.340 28.760 1.00 92.56 196 SER A O 1
ATOM 1640 N N . GLU A 1 197 ? -15.164 0.085 26.558 1.00 89.75 197 GLU A N 1
ATOM 1641 C CA . GLU A 1 197 ? -16.616 0.042 26.405 1.00 89.75 197 GLU A CA 1
ATOM 1642 C C . GLU A 1 197 ? -17.202 -1.329 26.719 1.00 89.75 197 GLU A C 1
ATOM 1644 O O . GLU A 1 197 ? -18.175 -1.407 27.459 1.00 89.75 197 GLU A O 1
ATOM 1649 N N . LYS A 1 198 ? -16.575 -2.417 26.264 1.00 92.88 198 LYS A N 1
ATOM 1650 C CA . LYS A 1 198 ? -17.002 -3.788 26.575 1.00 92.88 198 LYS A CA 1
ATOM 1651 C C . LYS A 1 198 ? -16.949 -4.074 28.073 1.00 92.88 198 LYS A C 1
ATOM 1653 O O . LYS A 1 198 ? -17.848 -4.709 28.621 1.00 92.88 198 LYS A O 1
ATOM 1658 N N . LYS A 1 199 ? -15.925 -3.561 28.765 1.00 92.19 199 LYS A N 1
ATOM 1659 C CA . LYS A 1 199 ? -15.840 -3.645 30.228 1.00 92.19 199 LYS A CA 1
ATOM 1660 C C . LYS A 1 199 ? -16.964 -2.851 30.894 1.00 92.19 199 LYS A C 1
ATOM 1662 O O . LYS A 1 199 ? -17.569 -3.355 31.833 1.00 92.19 199 LYS A O 1
ATOM 1667 N N . ILE A 1 200 ? -17.265 -1.645 30.415 1.00 88.31 200 ILE A N 1
ATOM 1668 C CA . ILE A 1 200 ? -18.386 -0.850 30.932 1.00 88.31 200 ILE A CA 1
ATOM 1669 C C . ILE A 1 200 ? -19.710 -1.583 30.677 1.00 88.31 200 ILE A C 1
ATOM 1671 O O . ILE A 1 200 ? -20.491 -1.741 31.608 1.00 88.31 200 ILE A O 1
ATOM 1675 N N . ALA A 1 201 ? -19.931 -2.104 29.469 1.00 88.69 201 ALA A N 1
ATOM 1676 C CA . ALA A 1 201 ? -21.134 -2.842 29.092 1.00 88.69 201 ALA A CA 1
ATOM 1677 C C . ALA A 1 201 ? -21.367 -4.056 30.002 1.00 88.69 201 ALA A C 1
ATOM 1679 O O . ALA A 1 201 ? -22.467 -4.204 30.528 1.00 88.69 201 ALA A O 1
ATOM 1680 N N . SER A 1 202 ? -20.317 -4.835 30.300 1.00 88.56 202 SER A N 1
ATOM 1681 C CA . SER A 1 202 ? -20.412 -5.981 31.220 1.00 88.56 202 SER A CA 1
ATOM 1682 C C . SER A 1 202 ? -20.851 -5.607 32.642 1.00 88.56 202 SER A C 1
ATOM 1684 O O . SER A 1 202 ? -21.536 -6.383 33.292 1.00 88.56 202 SER A O 1
ATOM 1686 N N . LEU A 1 203 ? -20.530 -4.398 33.125 1.00 87.62 203 LEU A N 1
ATOM 1687 C CA . LEU A 1 203 ? -20.992 -3.925 34.439 1.00 87.62 203 LEU A CA 1
ATOM 1688 C C . LEU A 1 203 ? -22.487 -3.573 34.441 1.00 87.62 203 LEU A C 1
ATOM 1690 O O . LEU A 1 203 ? -23.112 -3.551 35.498 1.00 87.62 203 LEU A O 1
ATOM 1694 N N . PHE A 1 204 ? -23.051 -3.260 33.272 1.00 83.81 204 PHE A N 1
ATOM 1695 C CA . PHE A 1 204 ? -24.461 -2.910 33.109 1.00 83.81 204 PHE A CA 1
ATOM 1696 C C . PHE A 1 204 ? -25.342 -4.098 32.712 1.00 83.81 204 PHE A C 1
ATOM 1698 O O . PHE A 1 204 ? -26.557 -4.009 32.885 1.00 83.81 204 PHE A O 1
ATOM 1705 N N . GLU A 1 205 ? -24.766 -5.200 32.226 1.00 79.19 205 GLU A N 1
ATOM 1706 C CA . GLU A 1 205 ? -25.493 -6.458 32.001 1.00 79.19 205 GLU A CA 1
ATOM 1707 C C . GLU A 1 205 ? -26.100 -6.980 33.312 1.00 79.19 205 GLU A C 1
ATOM 1709 O O . GLU A 1 205 ? -27.301 -7.241 33.362 1.00 79.19 205 GLU A O 1
ATOM 1714 N N . ASP A 1 206 ? -25.329 -6.970 34.404 1.00 70.69 206 ASP A N 1
ATOM 1715 C CA . ASP A 1 206 ? -25.790 -7.395 35.736 1.00 70.69 206 ASP A CA 1
ATOM 1716 C C . ASP A 1 206 ? -26.908 -6.501 36.310 1.00 70.69 206 ASP A C 1
ATOM 1718 O O . ASP A 1 206 ? -27.758 -6.949 37.081 1.00 70.69 206 ASP A O 1
ATOM 1722 N N . VAL A 1 207 ? -26.930 -5.219 35.933 1.00 68.62 207 VAL A N 1
ATOM 1723 C CA . VAL A 1 207 ? -27.927 -4.239 36.402 1.00 68.62 207 VAL A CA 1
ATOM 1724 C C . VAL A 1 207 ? -29.228 -4.335 35.603 1.00 68.62 207 VAL A C 1
ATOM 1726 O O . VAL A 1 207 ? -30.292 -3.974 36.110 1.00 68.62 207 VAL A O 1
ATOM 1729 N N . LYS A 1 208 ? -29.171 -4.828 34.359 1.00 57.41 208 LYS A N 1
ATOM 1730 C CA . LYS A 1 208 ? -30.347 -4.944 33.491 1.00 57.41 208 LYS A CA 1
ATOM 1731 C C . LYS A 1 208 ? -31.271 -6.107 33.847 1.00 57.41 208 LYS A C 1
ATOM 1733 O O . LYS A 1 208 ? -32.391 -6.100 33.346 1.00 57.41 208 LYS A O 1
ATOM 1738 N N . GLY A 1 209 ? -30.857 -7.026 34.726 1.00 51.59 209 GLY A N 1
ATOM 1739 C CA . GLY A 1 209 ? -31.753 -7.987 35.376 1.00 51.59 209 GLY A CA 1
ATOM 1740 C C . GLY A 1 209 ? -32.714 -8.698 34.418 1.00 51.59 209 GLY A C 1
ATOM 1741 O O . GLY A 1 209 ? -33.923 -8.692 34.655 1.00 51.59 209 GLY A O 1
ATOM 1742 N N . ILE A 1 210 ? -32.167 -9.270 33.343 1.00 46.00 210 ILE A N 1
ATOM 1743 C CA . ILE A 1 210 ? -32.767 -10.388 32.603 1.00 46.00 210 ILE A CA 1
ATOM 1744 C C . ILE A 1 210 ? -31.928 -11.620 32.919 1.00 46.00 210 ILE A C 1
ATOM 1746 O O . ILE A 1 210 ? -30.686 -11.489 32.862 1.00 46.00 210 ILE A O 1
#

Radius of gyration: 34.41 Å; chains: 1; bounding box: 98×58×86 Å

Secondary structure (DSSP, 8-state):
--PPP--------------------------------HHHHHHHHHHHHHHHHT-PPPP--------------------------TT-------------S-HHHHHHHHHHHHHHHHHHHHHHHHHHHHHHHHHHHHHHHHHHHHHH---HHHHHHHHHHHHHHHHHHHHHHHHHHHHHHHHHHHHHHHHHHHHHHHHHHHHHHTTS--

pLDDT: mean 74.29, std 19.82, range [40.62, 98.38]

Foldseek 3Di:
DDDDDDDDDDPDDDDDDDPDDDDPDDDPDDDPDPDPDVVVVVVVVVVVVVVVVPPDPDPPPPDPPPPPDDDDPPPPPDPDDPPDPPVPPPAPPCPDDPDDDDLVVLLVVLVVVLVVLVVVLVVLVVVLVVLLVVLVVLLVVLVVVLVVDPDPVVNVVSVVVSVVSVVVNVVSVVNSVSSNVVSVVVSVVSVVVSVVSVVVVVVCVVVVPD